Protein AF-A0A1E7FDM5-F1 (afdb_monomer_lite)

Structure (mmCIF, N/CA/C/O backbone):
data_AF-A0A1E7FDM5-F1
#
_entry.id   AF-A0A1E7FDM5-F1
#
loop_
_atom_site.group_PDB
_atom_site.id
_atom_site.type_symbol
_atom_site.label_atom_id
_atom_site.label_alt_id
_atom_site.label_comp_id
_atom_site.label_asym_id
_atom_site.label_entity_id
_atom_site.label_seq_id
_atom_site.pdbx_PDB_ins_code
_atom_site.Cartn_x
_atom_site.Cartn_y
_atom_site.Cartn_z
_atom_site.occupancy
_atom_site.B_iso_or_equiv
_atom_site.auth_seq_id
_atom_site.auth_comp_id
_atom_site.auth_asym_id
_atom_site.auth_atom_id
_atom_site.pdbx_PDB_model_num
ATOM 1 N N . MET A 1 1 ? -26.947 -25.637 1.757 1.00 47.78 1 MET A N 1
ATOM 2 C CA . MET A 1 1 ? -25.826 -24.708 2.037 1.00 47.78 1 MET A CA 1
ATOM 3 C C . MET A 1 1 ? -25.427 -24.668 3.511 1.00 47.78 1 MET A C 1
ATOM 5 O O . MET A 1 1 ? -24.236 -24.623 3.765 1.00 47.78 1 MET A O 1
ATOM 9 N N . GLN A 1 2 ? -26.362 -24.729 4.467 1.00 41.06 2 GLN A N 1
ATOM 10 C CA . GLN A 1 2 ? -26.043 -24.684 5.904 1.00 41.06 2 GLN A CA 1
ATOM 11 C C . GLN A 1 2 ? -25.202 -25.890 6.386 1.00 41.06 2 GLN A C 1
ATOM 13 O O . GLN A 1 2 ? -24.169 -25.688 7.006 1.00 41.06 2 GLN A O 1
ATOM 18 N N . GLU A 1 3 ? -25.530 -27.122 5.976 1.00 51.19 3 GLU A N 1
ATOM 19 C CA . GLU A 1 3 ? -24.742 -28.346 6.262 1.00 51.19 3 GLU A CA 1
ATOM 20 C C . GLU A 1 3 ? -23.234 -28.236 5.946 1.00 51.19 3 GLU A C 1
ATOM 22 O O . GLU A 1 3 ? -22.392 -28.709 6.708 1.00 51.19 3 GLU A O 1
ATOM 27 N N . PHE A 1 4 ? -22.868 -27.563 4.849 1.00 53.28 4 PHE A N 1
ATOM 28 C CA . PHE A 1 4 ? -21.465 -27.391 4.455 1.00 53.28 4 PHE A CA 1
ATOM 29 C C . PHE A 1 4 ? -20.718 -26.410 5.374 1.00 53.28 4 PHE A C 1
ATOM 31 O O . PHE A 1 4 ? -19.539 -26.610 5.661 1.00 53.28 4 PHE A O 1
ATOM 38 N N . GLN A 1 5 ? -21.408 -25.382 5.887 1.00 52.09 5 GLN A N 1
ATOM 39 C CA . GLN A 1 5 ? -20.826 -24.422 6.830 1.00 52.09 5 GLN A CA 1
ATOM 40 C C . GLN A 1 5 ? -20.524 -25.040 8.200 1.00 52.09 5 GLN A C 1
ATOM 42 O O . GLN A 1 5 ? -19.626 -24.572 8.885 1.00 52.09 5 GLN A O 1
ATOM 47 N N . TYR A 1 6 ? -21.226 -26.091 8.619 1.00 54.78 6 TYR A N 1
ATOM 48 C CA . TYR A 1 6 ? -20.947 -26.722 9.916 1.00 54.78 6 TYR A CA 1
ATOM 49 C C . TYR A 1 6 ? -19.863 -27.796 9.811 1.00 54.78 6 TYR A C 1
ATOM 51 O O . TYR A 1 6 ? -19.082 -27.981 10.740 1.00 54.78 6 TYR A O 1
ATOM 59 N N . LYS A 1 7 ? -19.744 -28.438 8.643 1.00 57.81 7 LYS A N 1
ATOM 60 C CA . LYS A 1 7 ? -18.748 -29.485 8.386 1.00 57.81 7 LYS A CA 1
ATOM 61 C C . LYS A 1 7 ? -17.303 -28.970 8.327 1.00 57.81 7 LYS A C 1
ATOM 63 O O . LYS A 1 7 ? -16.382 -29.729 8.607 1.00 57.81 7 LYS A O 1
ATOM 68 N N . PHE A 1 8 ? -17.079 -27.696 7.985 1.00 60.38 8 PHE A N 1
ATOM 69 C CA . PHE A 1 8 ? -15.735 -27.103 8.079 1.00 60.38 8 PHE A CA 1
ATOM 70 C C . PHE A 1 8 ? -15.348 -26.787 9.533 1.00 60.38 8 PHE A C 1
ATOM 72 O O . PHE A 1 8 ? -14.183 -26.923 9.894 1.00 60.38 8 PHE A O 1
ATOM 79 N N . LEU A 1 9 ? -16.315 -26.397 10.375 1.00 57.22 9 LEU A N 1
ATOM 80 C CA . LEU A 1 9 ? -16.073 -26.048 11.781 1.00 57.22 9 LEU A CA 1
ATOM 81 C C . LEU A 1 9 ? -15.639 -27.268 12.601 1.00 57.22 9 LEU A C 1
ATOM 83 O O . LEU A 1 9 ? -14.802 -27.136 13.485 1.00 57.22 9 LEU A O 1
ATOM 87 N N . THR A 1 10 ? -16.133 -28.459 12.255 1.00 61.06 10 THR A N 1
ATOM 88 C CA . THR A 1 10 ? -15.716 -29.731 12.870 1.00 61.06 10 THR A CA 1
ATOM 89 C C . THR A 1 10 ? -14.302 -30.175 12.489 1.00 61.06 10 THR A C 1
ATOM 91 O O . THR A 1 10 ? -13.773 -31.095 13.100 1.00 61.06 10 THR A O 1
ATOM 94 N N . LEU A 1 11 ? -13.692 -29.564 11.467 1.00 65.19 11 LEU A N 1
ATOM 95 C CA . LEU A 1 11 ? -12.324 -29.870 11.029 1.00 65.19 11 LEU A CA 1
ATOM 96 C C . LEU A 1 11 ? -11.278 -28.941 11.659 1.00 65.19 11 LEU A C 1
ATOM 98 O O . LEU A 1 11 ? -10.083 -29.118 11.422 1.00 65.19 11 LEU A O 1
ATOM 102 N N . LEU A 1 12 ? -11.706 -27.950 12.448 1.00 66.38 12 LEU A N 1
ATOM 103 C CA . LEU A 1 12 ? -10.790 -27.093 13.188 1.00 66.38 12 LEU A CA 1
ATOM 104 C C . LEU A 1 12 ? -10.125 -27.893 14.322 1.00 66.38 12 LEU A C 1
ATOM 106 O O . LEU A 1 12 ? -10.803 -28.661 15.011 1.00 66.38 12 LEU A O 1
ATOM 110 N N . PRO A 1 13 ? -8.810 -27.718 14.547 1.00 52.81 13 PRO A N 1
ATOM 111 C CA . PRO A 1 13 ? -8.130 -28.359 15.664 1.00 52.81 13 PRO A CA 1
ATOM 112 C C . PRO A 1 13 ? -8.774 -27.907 16.985 1.00 52.81 13 PRO A C 1
ATOM 114 O O . PRO A 1 13 ? -8.745 -26.724 17.313 1.00 52.81 13 PRO A O 1
ATOM 117 N N . GLY A 1 14 ? -9.380 -28.854 17.713 1.00 59.25 14 GLY A N 1
ATOM 118 C CA . GLY A 1 14 ? -10.052 -28.624 19.001 1.00 59.25 14 GLY A CA 1
ATOM 119 C C . GLY A 1 14 ? -11.558 -28.929 19.049 1.00 59.25 14 GLY A C 1
ATOM 120 O O . GLY A 1 14 ? -12.111 -28.920 20.142 1.00 59.25 14 GLY A O 1
ATOM 121 N N . GLY A 1 15 ? -12.223 -29.220 17.922 1.00 59.19 15 GLY A N 1
ATOM 122 C CA . GLY A 1 15 ? -13.650 -29.584 17.915 1.00 59.19 15 GLY A CA 1
ATOM 123 C C . GLY A 1 15 ? -13.897 -31.062 18.236 1.00 59.19 15 GLY A C 1
ATOM 124 O O . GLY A 1 15 ? -13.320 -31.932 17.581 1.00 59.19 15 GLY A O 1
ATOM 125 N N . ASN A 1 16 ? -14.766 -31.362 19.209 1.00 65.56 16 ASN A N 1
ATOM 126 C CA . ASN A 1 16 ? -15.211 -32.721 19.516 1.00 65.56 16 ASN A CA 1
ATOM 127 C C . ASN A 1 16 ? -16.620 -32.968 18.933 1.00 65.56 16 ASN A C 1
ATOM 129 O O . ASN A 1 16 ? -17.618 -32.567 19.533 1.00 65.56 16 ASN A O 1
ATOM 133 N N . PRO A 1 17 ? -16.738 -33.675 17.794 1.00 63.41 17 PRO A N 1
ATOM 134 C CA . PRO A 1 17 ? -18.007 -33.843 17.083 1.00 63.41 17 PRO A CA 1
ATOM 135 C C . PRO A 1 17 ? -19.046 -34.691 17.832 1.00 63.41 17 PRO A C 1
ATOM 137 O O . PRO A 1 17 ? -20.207 -34.708 17.430 1.00 63.41 17 PRO A O 1
ATOM 140 N N . GLU A 1 18 ? -18.642 -35.415 18.879 1.00 63.56 18 GLU A N 1
ATOM 141 C CA . GLU A 1 18 ? -19.511 -36.340 19.614 1.00 63.56 18 GLU A CA 1
ATOM 142 C C . GLU A 1 18 ? -20.141 -35.695 20.861 1.00 63.56 18 GLU A C 1
ATOM 144 O O . GLU A 1 18 ? -21.237 -36.082 21.262 1.00 63.56 18 GLU A O 1
ATOM 149 N N . ASN A 1 19 ? -19.479 -34.685 21.442 1.00 65.50 19 ASN A N 1
ATOM 150 C CA . ASN A 1 19 ? -19.894 -34.048 22.698 1.00 65.50 19 ASN A CA 1
ATOM 151 C C . ASN A 1 19 ? -20.277 -32.567 22.559 1.00 65.50 19 ASN A C 1
ATOM 153 O O . ASN A 1 19 ? -20.948 -32.039 23.448 1.00 65.50 19 ASN A O 1
ATOM 157 N N . ASP A 1 20 ? -19.875 -31.893 21.478 1.00 65.38 20 ASP A N 1
ATOM 158 C CA . ASP A 1 20 ? -20.159 -30.471 21.308 1.00 65.38 20 ASP A CA 1
ATOM 159 C C . ASP A 1 20 ? -21.529 -30.270 20.631 1.00 65.38 20 ASP A C 1
ATOM 161 O O . ASP A 1 20 ? -21.802 -30.869 19.585 1.00 65.38 20 ASP A O 1
ATOM 165 N N . PRO A 1 21 ? -22.424 -29.429 21.188 1.00 65.62 21 PRO A N 1
ATOM 166 C CA . PRO A 1 21 ? -23.687 -29.113 20.533 1.00 65.62 21 PRO A CA 1
ATOM 167 C C . PRO A 1 21 ? -23.425 -28.439 19.174 1.00 65.62 21 PRO A C 1
ATOM 169 O O . PRO A 1 21 ? -22.477 -27.655 19.054 1.00 65.62 21 PRO A O 1
ATOM 172 N N . PRO A 1 22 ? -24.261 -28.690 18.144 1.00 65.75 22 PRO A N 1
ATOM 173 C CA . PRO A 1 22 ? -24.084 -28.068 16.839 1.00 65.75 22 PRO A CA 1
ATOM 174 C C . PRO A 1 22 ? -24.065 -26.542 17.003 1.00 65.75 22 PRO A C 1
ATOM 176 O O . PRO A 1 22 ? -24.956 -25.993 17.663 1.00 65.75 22 PRO A O 1
ATOM 179 N N . PRO A 1 23 ? -23.061 -25.843 16.443 1.00 65.75 23 PRO A N 1
ATOM 180 C CA . PRO A 1 23 ? -22.900 -24.418 16.670 1.00 65.75 23 PRO A CA 1
ATOM 181 C C . PRO A 1 23 ? -24.140 -23.682 16.164 1.00 65.75 23 PRO A C 1
ATOM 183 O O . PRO A 1 23 ? -24.498 -23.763 14.986 1.00 65.75 23 PRO A O 1
ATOM 186 N N . GLY A 1 24 ? -24.812 -22.976 17.075 1.00 66.56 24 GLY A N 1
ATOM 187 C CA . GLY A 1 24 ? -25.970 -22.158 16.739 1.00 66.56 24 GLY A CA 1
ATOM 188 C C . GLY A 1 24 ? -25.616 -21.085 15.700 1.00 66.56 24 GLY A C 1
ATOM 189 O O . GLY A 1 24 ? -24.447 -20.702 15.570 1.00 66.56 24 GLY A O 1
ATOM 190 N N . PRO A 1 25 ? -26.602 -20.576 14.940 1.00 68.00 25 PRO A N 1
ATOM 191 C CA . PRO A 1 25 ? -26.373 -19.468 14.023 1.00 68.00 25 PRO A CA 1
ATOM 192 C C . PRO A 1 25 ? -25.770 -18.291 14.796 1.00 68.00 25 PRO A C 1
ATOM 194 O O . PRO A 1 25 ? -26.367 -17.793 15.752 1.00 68.00 25 PRO A O 1
ATOM 197 N N . ARG A 1 26 ? -24.566 -17.864 14.397 1.00 68.56 26 ARG A N 1
ATOM 198 C CA . ARG A 1 26 ? -23.909 -16.709 15.014 1.00 68.56 26 ARG A CA 1
ATOM 199 C C . ARG A 1 26 ? -24.825 -15.488 14.869 1.00 68.56 26 ARG A C 1
ATOM 201 O O . ARG A 1 26 ? -25.363 -15.274 13.778 1.00 68.56 26 ARG A O 1
ATOM 208 N N . PRO A 1 27 ? -25.015 -14.681 15.924 1.00 76.94 27 PRO A N 1
ATOM 209 C CA . PRO A 1 27 ? -25.820 -13.474 15.822 1.00 76.94 27 PRO A CA 1
ATOM 210 C C . PRO A 1 27 ? -25.220 -12.544 14.761 1.00 76.94 27 PRO A C 1
ATOM 212 O O . PRO A 1 27 ? -24.002 -12.367 14.674 1.00 76.94 27 PRO A O 1
ATOM 215 N N . SER A 1 28 ? -26.084 -11.938 13.947 1.00 74.94 28 SER A N 1
ATOM 216 C CA . SER A 1 28 ? -25.688 -11.118 12.794 1.00 74.94 28 SER A CA 1
ATOM 217 C C . SER A 1 28 ? -24.786 -9.934 13.164 1.00 74.94 28 SER A C 1
ATOM 219 O O . SER A 1 28 ? -23.950 -9.530 12.360 1.00 74.94 28 SER A O 1
ATOM 221 N N . ALA A 1 29 ? -24.897 -9.414 14.390 1.00 75.31 29 ALA A N 1
ATOM 222 C CA . ALA A 1 29 ? -24.043 -8.343 14.901 1.00 75.31 29 ALA A CA 1
ATOM 223 C C . ALA A 1 29 ? -22.561 -8.747 15.015 1.00 75.31 29 ALA A C 1
ATOM 225 O O . ALA A 1 29 ? -21.689 -7.957 14.659 1.00 75.31 29 ALA A O 1
ATOM 226 N N . ILE A 1 30 ? -22.274 -9.979 15.454 1.00 75.38 30 ILE A N 1
ATOM 227 C CA . ILE A 1 30 ? -20.895 -10.480 15.583 1.00 75.38 30 ILE A CA 1
ATOM 228 C C . ILE A 1 30 ? -20.278 -10.659 14.195 1.00 75.38 30 ILE A C 1
ATOM 230 O O . ILE A 1 30 ? -19.153 -10.243 13.955 1.00 75.38 30 ILE A O 1
ATOM 234 N N . ILE A 1 31 ? -21.059 -11.172 13.243 1.00 80.75 31 ILE A N 1
ATOM 235 C CA . ILE A 1 31 ? -20.617 -11.350 11.856 1.00 80.75 31 ILE A CA 1
ATOM 236 C C . ILE A 1 31 ? -20.221 -10.004 11.222 1.00 80.75 31 ILE A C 1
ATOM 238 O O . ILE A 1 31 ? -19.180 -9.896 10.578 1.00 80.75 31 ILE A O 1
ATOM 242 N N . LEU A 1 32 ? -21.029 -8.956 11.418 1.00 82.06 32 LEU A N 1
ATOM 243 C CA . LEU A 1 32 ? -20.729 -7.616 10.897 1.00 82.06 32 LEU A CA 1
ATOM 244 C C . LEU A 1 32 ? -19.480 -6.997 11.535 1.00 82.06 32 LEU A C 1
ATOM 246 O O . LEU A 1 32 ? -18.742 -6.280 10.856 1.00 82.06 32 LEU A O 1
ATOM 250 N N . ARG A 1 33 ? -19.243 -7.263 12.824 1.00 80.50 33 ARG A N 1
ATOM 251 C CA . ARG A 1 33 ? -18.029 -6.832 13.526 1.00 80.50 33 ARG A CA 1
ATOM 252 C C . ARG A 1 33 ? -16.794 -7.495 12.920 1.00 80.50 33 ARG A C 1
ATOM 254 O O . ARG A 1 33 ? -15.870 -6.781 12.541 1.00 80.50 33 ARG A O 1
ATOM 261 N N . ASP A 1 34 ? -16.825 -8.816 12.763 1.00 82.31 34 ASP A N 1
ATOM 262 C CA . ASP A 1 34 ? -15.703 -9.593 12.228 1.00 82.31 34 ASP A CA 1
ATOM 263 C C . ASP A 1 34 ? -15.369 -9.163 10.782 1.00 82.31 34 ASP A C 1
ATOM 265 O O . ASP A 1 34 ? -14.200 -9.018 10.422 1.00 82.31 34 ASP A O 1
ATOM 269 N N . TYR A 1 35 ? -16.383 -8.861 9.956 1.00 85.50 35 TYR A N 1
ATOM 270 C CA . TYR A 1 35 ? -16.157 -8.314 8.611 1.00 85.50 35 TYR A CA 1
ATOM 271 C C . TYR A 1 35 ? -15.537 -6.915 8.620 1.00 85.50 35 TYR A C 1
ATOM 273 O O . TYR A 1 35 ? -14.659 -6.639 7.803 1.00 85.50 35 TYR A O 1
ATOM 281 N N . ARG A 1 36 ? -15.962 -6.031 9.531 1.00 86.06 36 ARG A N 1
ATOM 282 C CA . ARG A 1 36 ? -15.377 -4.687 9.649 1.00 86.06 36 ARG A CA 1
ATOM 283 C C . ARG A 1 36 ? -13.919 -4.747 10.100 1.00 86.06 36 ARG A C 1
ATOM 285 O O . ARG A 1 36 ? -13.094 -3.998 9.588 1.00 86.06 36 ARG A O 1
ATOM 292 N N . GLU A 1 37 ? -13.596 -5.632 11.034 1.00 82.62 37 GLU A N 1
ATOM 293 C CA . GLU A 1 37 ? -12.216 -5.830 11.475 1.00 82.62 37 GLU A CA 1
ATOM 294 C C . GLU A 1 37 ? -11.335 -6.375 10.343 1.00 82.62 37 GLU A C 1
ATOM 296 O O . GLU A 1 37 ? -10.246 -5.850 10.090 1.00 82.62 37 GLU A O 1
ATOM 301 N 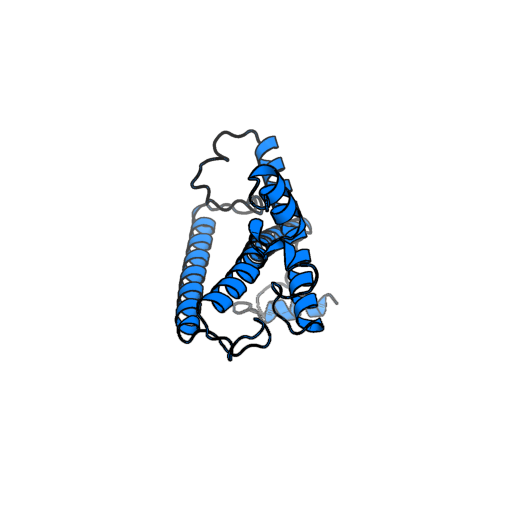N . ALA A 1 38 ? -11.837 -7.368 9.602 1.00 86.06 38 ALA A N 1
ATOM 302 C CA . ALA A 1 38 ? -11.150 -7.893 8.430 1.00 86.06 38 ALA A CA 1
ATOM 303 C C . ALA A 1 38 ? -10.906 -6.796 7.382 1.00 86.06 38 ALA A C 1
ATOM 305 O O . ALA A 1 38 ? -9.795 -6.691 6.864 1.00 86.06 38 ALA A O 1
ATOM 306 N N . GLU A 1 39 ? -11.901 -5.956 7.096 1.00 90.00 39 GLU A N 1
ATOM 307 C CA . GLU A 1 39 ? -11.776 -4.841 6.154 1.00 90.00 39 GLU A CA 1
ATOM 308 C C . GLU A 1 39 ? -10.659 -3.866 6.558 1.00 90.00 39 GLU A C 1
ATOM 310 O O . GLU A 1 39 ? -9.814 -3.521 5.732 1.00 90.00 39 GLU A O 1
ATOM 315 N N . ILE A 1 40 ? -10.602 -3.468 7.832 1.00 88.38 40 ILE A N 1
ATOM 316 C CA . ILE A 1 40 ? -9.575 -2.543 8.332 1.00 88.38 40 ILE A CA 1
ATOM 317 C C . ILE A 1 40 ? -8.178 -3.167 8.226 1.00 88.38 40 ILE A C 1
ATOM 319 O O . ILE A 1 40 ? -7.248 -2.514 7.747 1.00 88.38 40 ILE A O 1
ATOM 323 N N . ARG A 1 41 ? -8.017 -4.444 8.606 1.00 85.12 41 ARG A N 1
ATOM 324 C CA . ARG A 1 41 ? -6.721 -5.138 8.513 1.00 85.12 41 ARG A CA 1
ATOM 325 C C . ARG A 1 41 ? -6.229 -5.229 7.067 1.00 85.12 41 ARG A C 1
ATOM 327 O O . ARG A 1 41 ? -5.074 -4.903 6.799 1.00 85.12 41 ARG A O 1
ATOM 334 N N . HIS A 1 42 ? -7.100 -5.618 6.135 1.00 89.88 42 HIS A N 1
ATOM 335 C CA . HIS A 1 42 ? -6.744 -5.666 4.715 1.00 89.88 42 HIS A CA 1
ATOM 336 C C . HIS A 1 42 ? -6.475 -4.263 4.155 1.00 89.88 42 HIS A C 1
ATOM 338 O O . HIS A 1 42 ? -5.584 -4.102 3.329 1.00 89.88 42 HIS A O 1
ATOM 344 N N . GLY A 1 43 ? -7.195 -3.238 4.624 1.00 90.69 43 GLY A N 1
ATOM 345 C CA . GLY A 1 43 ? -7.021 -1.858 4.172 1.00 90.69 43 GLY A CA 1
ATOM 346 C C . GLY A 1 43 ? -5.661 -1.292 4.563 1.00 90.69 43 GLY A C 1
ATOM 347 O O . GLY A 1 43 ? -4.981 -0.703 3.728 1.00 90.69 43 GLY A O 1
ATOM 348 N N . ARG A 1 44 ? -5.219 -1.527 5.806 1.00 91.50 44 ARG A N 1
ATOM 349 C CA . ARG A 1 44 ? -3.873 -1.1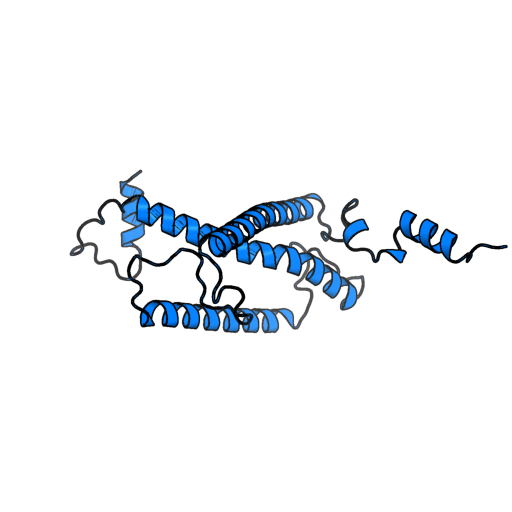44 6.269 1.00 91.50 44 ARG A CA 1
ATOM 350 C C . ARG A 1 44 ? -2.776 -1.854 5.485 1.00 91.50 44 ARG A C 1
ATOM 352 O O . ARG A 1 44 ? -1.824 -1.207 5.055 1.00 91.50 44 ARG A O 1
ATOM 359 N N . LEU A 1 45 ? -2.933 -3.158 5.258 1.00 88.75 45 LEU A N 1
ATOM 360 C CA . LEU A 1 45 ? -1.973 -3.940 4.481 1.00 88.75 45 LEU A CA 1
ATOM 361 C C . LEU A 1 45 ? -1.898 -3.455 3.025 1.00 88.75 45 LEU A C 1
ATOM 363 O O . LEU A 1 45 ? -0.802 -3.277 2.504 1.00 88.75 45 LEU A O 1
ATOM 367 N N . ALA A 1 46 ? -3.041 -3.153 2.404 1.00 91.38 46 ALA A N 1
ATOM 368 C CA . ALA A 1 46 ? -3.097 -2.599 1.055 1.00 91.38 46 ALA A CA 1
ATOM 369 C C . ALA A 1 46 ? -2.455 -1.205 0.968 1.00 91.38 46 ALA A C 1
ATOM 371 O O . ALA A 1 46 ? -1.687 -0.950 0.046 1.00 91.38 46 ALA A O 1
ATOM 372 N N . MET A 1 47 ? -2.707 -0.317 1.940 1.00 93.06 47 MET A N 1
ATOM 373 C CA . MET A 1 47 ? -2.078 1.012 1.984 1.00 93.06 47 MET A CA 1
ATOM 374 C C . MET A 1 47 ? -0.549 0.920 2.032 1.00 93.06 47 MET A C 1
ATOM 376 O O . MET A 1 47 ? 0.130 1.668 1.336 1.00 93.06 47 MET A O 1
ATOM 380 N N . ILE A 1 48 ? -0.007 -0.014 2.818 1.00 89.62 48 ILE A N 1
ATOM 381 C CA . ILE A 1 48 ? 1.440 -0.241 2.893 1.00 89.62 48 ILE A CA 1
ATOM 382 C C . ILE A 1 48 ? 1.959 -0.865 1.589 1.00 89.62 48 ILE A C 1
ATOM 384 O O . ILE A 1 48 ? 2.966 -0.405 1.054 1.00 89.62 48 ILE A O 1
ATOM 388 N N . ALA A 1 49 ? 1.265 -1.867 1.045 1.00 87.12 49 ALA A N 1
ATOM 389 C CA . ALA A 1 49 ? 1.680 -2.568 -0.169 1.00 87.12 49 ALA A CA 1
ATOM 390 C C . ALA A 1 49 ? 1.771 -1.637 -1.390 1.00 87.12 49 ALA A C 1
ATOM 392 O O . ALA A 1 49 ? 2.764 -1.676 -2.110 1.00 87.12 49 ALA A O 1
ATOM 393 N N . VAL A 1 50 ? 0.785 -0.753 -1.579 1.00 87.88 50 VAL A N 1
ATOM 394 C CA . VAL A 1 50 ? 0.758 0.231 -2.679 1.00 87.88 50 VAL A CA 1
ATOM 395 C C . VAL A 1 50 ? 1.940 1.203 -2.615 1.00 87.88 50 VAL A C 1
ATOM 397 O O . VAL A 1 50 ? 2.404 1.662 -3.652 1.00 87.88 50 VAL A O 1
ATOM 400 N N . ILE A 1 51 ? 2.446 1.513 -1.418 1.00 87.38 51 ILE A N 1
ATOM 401 C CA . ILE A 1 51 ? 3.610 2.393 -1.240 1.00 87.38 51 ILE A CA 1
ATOM 402 C C . ILE A 1 51 ? 4.916 1.622 -1.449 1.00 87.38 51 ILE A C 1
ATOM 404 O O . ILE A 1 51 ? 5.829 2.121 -2.102 1.00 87.38 51 ILE A O 1
ATOM 408 N N . ILE A 1 52 ? 5.020 0.414 -0.889 1.00 84.06 52 ILE A N 1
ATOM 409 C CA . ILE A 1 52 ? 6.246 -0.388 -0.961 1.00 84.06 52 ILE A CA 1
ATOM 410 C C . ILE A 1 52 ? 6.520 -0.854 -2.389 1.00 84.06 52 ILE A C 1
ATOM 412 O O . ILE A 1 52 ? 7.679 -0.855 -2.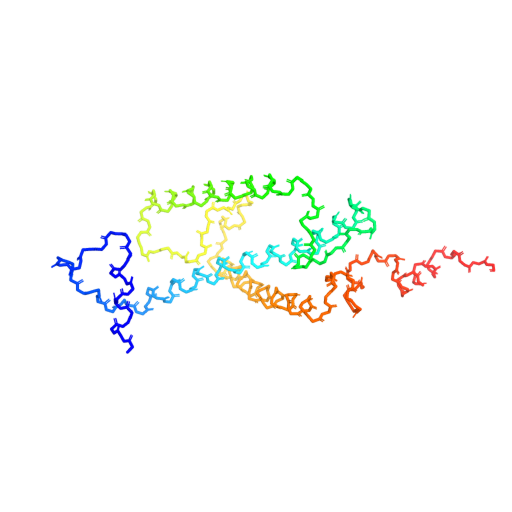782 1.00 84.06 52 ILE A O 1
ATOM 416 N N . TRP A 1 53 ? 5.494 -1.192 -3.172 1.00 82.75 53 TRP A N 1
ATOM 417 C CA . TRP A 1 53 ? 5.660 -1.705 -4.536 1.00 82.75 53 TRP A CA 1
ATOM 418 C C . TRP A 1 53 ? 6.518 -0.798 -5.441 1.00 82.75 53 TRP A C 1
ATOM 420 O O . TRP A 1 53 ? 7.579 -1.246 -5.875 1.00 82.75 53 TRP A O 1
ATOM 430 N N . PRO A 1 54 ? 6.173 0.486 -5.678 1.00 80.81 54 PRO A N 1
ATOM 431 C CA . PRO A 1 54 ? 6.991 1.362 -6.520 1.00 80.81 54 PRO A CA 1
ATOM 432 C C . PRO A 1 54 ? 8.359 1.675 -5.898 1.00 80.81 54 PRO A C 1
ATOM 434 O O . PRO A 1 54 ? 9.339 1.851 -6.618 1.00 80.81 54 PRO A O 1
ATOM 437 N N . ILE A 1 55 ? 8.456 1.733 -4.562 1.00 82.12 55 ILE A N 1
ATOM 438 C CA . ILE A 1 55 ? 9.743 1.921 -3.874 1.00 82.12 55 ILE A CA 1
ATOM 439 C C . ILE A 1 55 ? 10.653 0.722 -4.138 1.00 82.12 55 ILE A C 1
ATOM 441 O O . ILE A 1 55 ? 11.835 0.904 -4.410 1.00 82.12 55 ILE A O 1
ATOM 445 N N . GLN A 1 56 ? 10.112 -0.492 -4.072 1.00 78.19 56 GLN A N 1
ATOM 446 C CA . GLN A 1 56 ? 10.857 -1.715 -4.311 1.00 78.19 56 GLN A CA 1
ATOM 447 C C . GLN A 1 56 ? 11.364 -1.771 -5.751 1.00 78.19 56 GLN A C 1
ATOM 449 O O . GLN A 1 56 ? 12.550 -2.014 -5.938 1.00 78.19 56 GLN A O 1
ATOM 454 N N . GLU A 1 57 ? 10.526 -1.466 -6.744 1.00 75.69 57 GLU A N 1
ATOM 455 C CA . GLU A 1 57 ? 10.955 -1.412 -8.150 1.00 75.69 57 GLU A CA 1
ATOM 456 C C . GLU A 1 57 ? 12.043 -0.345 -8.380 1.00 75.69 57 GLU A C 1
ATOM 458 O O . GLU A 1 57 ? 13.010 -0.586 -9.097 1.00 75.69 57 GLU A O 1
ATOM 463 N N . LYS A 1 58 ? 11.955 0.818 -7.717 1.00 75.56 58 LYS A N 1
ATOM 464 C CA . LYS A 1 58 ? 12.999 1.856 -7.793 1.00 75.56 58 LYS A CA 1
ATOM 465 C C . LYS A 1 58 ? 14.304 1.464 -7.103 1.00 75.56 58 LYS A C 1
ATOM 467 O O . LYS A 1 58 ? 15.373 1.839 -7.578 1.00 75.56 58 LYS A O 1
ATOM 472 N N . LEU A 1 59 ? 14.237 0.743 -5.985 1.00 75.06 59 LEU A N 1
ATOM 473 C CA . LEU A 1 59 ? 15.432 0.205 -5.333 1.00 75.06 59 LEU A CA 1
ATOM 474 C C . LEU A 1 59 ? 16.066 -0.892 -6.192 1.00 75.06 59 LEU A C 1
ATOM 476 O O . LEU A 1 59 ? 17.288 -0.933 -6.289 1.00 75.06 59 LEU A O 1
ATOM 480 N N . ASP A 1 60 ? 15.259 -1.723 -6.850 1.00 70.50 60 ASP A N 1
ATOM 481 C CA . ASP A 1 60 ? 15.740 -2.737 -7.789 1.00 70.50 60 ASP A CA 1
ATOM 482 C C . ASP A 1 60 ? 16.497 -2.078 -8.951 1.00 70.50 60 ASP A C 1
ATOM 484 O O . ASP A 1 60 ? 17.665 -2.397 -9.167 1.00 70.50 60 ASP A O 1
ATOM 488 N N . GLN A 1 61 ? 15.901 -1.047 -9.573 1.00 70.06 61 GLN A N 1
ATOM 489 C CA . GLN A 1 61 ? 16.545 -0.199 -10.592 1.00 70.06 61 GLN A CA 1
ATOM 490 C C . GLN A 1 61 ? 17.868 0.439 -10.127 1.00 70.06 61 GLN A C 1
ATOM 492 O O . GLN A 1 61 ? 18.735 0.715 -10.951 1.00 70.06 61 GLN A O 1
ATOM 497 N N . LEU A 1 62 ? 18.035 0.708 -8.827 1.00 73.38 62 LEU A N 1
ATOM 498 C CA . LEU A 1 62 ? 19.234 1.355 -8.284 1.00 73.38 62 LEU A CA 1
ATOM 499 C C . LEU A 1 62 ? 20.351 0.362 -7.929 1.00 73.38 62 LEU A C 1
ATOM 501 O O . LEU A 1 62 ? 21.529 0.706 -8.036 1.00 73.38 62 LEU A O 1
ATOM 505 N N . PHE A 1 63 ? 19.999 -0.827 -7.437 1.00 68.06 63 PHE A N 1
ATOM 506 C CA . PHE A 1 63 ? 20.958 -1.785 -6.881 1.00 68.06 63 PHE A CA 1
ATOM 507 C C . PHE A 1 63 ? 21.368 -2.903 -7.844 1.00 68.06 63 PHE A C 1
ATOM 509 O O . PHE A 1 63 ? 22.365 -3.572 -7.562 1.00 68.06 63 PHE A O 1
ATOM 516 N N . LEU A 1 64 ? 20.640 -3.121 -8.942 1.00 65.00 64 LEU A N 1
ATOM 517 C CA . LEU A 1 64 ? 20.927 -4.183 -9.909 1.00 65.00 64 LEU A CA 1
ATOM 518 C C . LEU A 1 64 ? 21.380 -3.636 -11.265 1.00 65.00 64 LEU A C 1
ATOM 520 O O . LEU A 1 64 ? 20.978 -2.557 -11.687 1.00 65.00 64 LEU A O 1
ATOM 524 N N . GLU A 1 65 ? 22.250 -4.396 -11.933 1.00 59.78 65 GLU A N 1
ATOM 525 C CA . GLU A 1 65 ? 22.701 -4.125 -13.303 1.00 59.78 65 GLU A CA 1
ATOM 526 C C . GLU A 1 65 ? 21.591 -4.440 -14.323 1.00 59.78 65 GLU A C 1
ATOM 528 O O . GLU A 1 65 ? 20.787 -5.352 -14.109 1.00 59.78 65 GLU A O 1
ATOM 533 N N . GLU A 1 66 ? 21.583 -3.706 -15.447 1.00 57.75 66 GLU A N 1
ATOM 534 C CA . GLU A 1 66 ? 20.480 -3.638 -16.427 1.00 57.75 66 GLU A CA 1
ATOM 535 C C . GLU A 1 66 ? 19.977 -4.979 -16.996 1.00 57.75 66 GLU A C 1
ATOM 537 O O . GLU A 1 66 ? 18.857 -5.056 -17.497 1.00 57.75 66 GLU A O 1
ATOM 542 N N . ASP A 1 67 ? 20.766 -6.047 -16.881 1.00 55.16 67 ASP A N 1
ATOM 543 C CA . ASP A 1 67 ? 20.509 -7.354 -17.498 1.00 55.16 67 ASP A CA 1
ATOM 544 C C . ASP A 1 67 ? 19.631 -8.304 -16.648 1.00 55.16 67 ASP A C 1
ATOM 546 O O . ASP A 1 67 ? 19.269 -9.387 -17.111 1.00 55.16 67 ASP A O 1
ATOM 550 N N . VAL A 1 68 ? 19.282 -7.938 -15.402 1.00 55.44 68 VAL A N 1
ATOM 551 C CA . VAL A 1 68 ? 18.496 -8.793 -14.473 1.00 55.44 68 VAL A CA 1
ATOM 552 C C . VAL A 1 68 ? 17.147 -8.165 -14.081 1.00 55.44 68 VAL A C 1
ATOM 554 O O . VAL A 1 68 ? 16.430 -8.708 -13.240 1.00 55.44 68 VAL A O 1
ATOM 557 N N . PHE A 1 69 ? 16.754 -7.047 -14.699 1.00 54.44 69 PHE A N 1
ATOM 558 C CA . PHE A 1 69 ? 15.488 -6.390 -14.373 1.00 54.44 69 PHE A CA 1
ATOM 559 C C . PHE A 1 69 ? 14.280 -7.249 -14.741 1.00 54.44 69 PHE A C 1
ATOM 561 O O . PHE A 1 69 ? 14.114 -7.691 -15.880 1.00 54.44 69 PHE A O 1
ATOM 568 N N . GLY A 1 70 ? 13.407 -7.457 -13.759 1.00 58.38 70 GLY A N 1
ATOM 569 C CA . GLY A 1 70 ? 12.157 -8.175 -13.932 1.00 58.38 70 GLY A CA 1
ATOM 570 C C . GLY A 1 70 ? 11.040 -7.554 -13.092 1.00 58.38 70 GLY A C 1
ATOM 571 O O . GLY A 1 70 ? 11.313 -7.042 -12.009 1.00 58.38 70 GLY A O 1
ATOM 572 N N . PRO A 1 71 ? 9.780 -7.609 -13.557 1.00 62.16 71 PRO A N 1
ATOM 573 C CA . PRO A 1 71 ? 8.623 -7.239 -12.740 1.00 62.16 71 PRO A CA 1
ATOM 574 C C . PRO A 1 71 ? 8.577 -8.087 -11.461 1.00 62.16 71 PRO A C 1
ATOM 576 O O . PRO A 1 71 ? 9.014 -9.239 -11.492 1.00 62.16 71 PRO A O 1
ATOM 579 N N . ILE A 1 72 ? 8.000 -7.592 -10.361 1.00 63.78 72 ILE A N 1
ATOM 580 C CA . ILE A 1 72 ? 7.924 -8.349 -9.093 1.00 63.78 72 ILE A CA 1
ATOM 581 C C . ILE A 1 72 ? 7.258 -9.724 -9.296 1.00 63.78 72 ILE A C 1
ATOM 583 O O . ILE A 1 72 ? 7.641 -10.703 -8.654 1.00 63.78 72 ILE A O 1
ATOM 587 N N . MET A 1 73 ? 6.291 -9.824 -10.211 1.00 60.31 73 MET A N 1
ATOM 588 C CA . MET A 1 73 ? 5.552 -11.057 -10.497 1.00 60.31 73 MET A CA 1
ATOM 589 C C . MET A 1 73 ? 6.280 -12.040 -11.426 1.00 60.31 73 MET A C 1
ATOM 591 O O . MET A 1 73 ? 5.964 -13.230 -11.407 1.00 60.31 73 MET A O 1
ATOM 595 N N . TYR A 1 74 ? 7.225 -11.574 -12.248 1.00 58.12 74 TYR A N 1
ATOM 596 C CA . TYR A 1 74 ? 7.837 -12.372 -13.326 1.00 58.12 74 TYR A CA 1
ATOM 597 C C . TYR A 1 74 ? 9.371 -12.418 -13.285 1.00 58.12 74 TYR A C 1
ATOM 599 O O . TYR A 1 74 ? 9.984 -13.176 -14.038 1.00 58.12 74 TYR A O 1
ATOM 607 N N . GLY A 1 75 ? 9.991 -11.614 -12.427 1.00 58.94 75 GLY A N 1
ATOM 608 C CA . GLY A 1 75 ? 11.432 -11.537 -12.255 1.00 58.94 75 GLY A CA 1
ATOM 609 C C . GLY A 1 75 ? 11.994 -12.707 -11.439 1.00 58.94 75 GLY A C 1
ATOM 610 O O . GLY A 1 75 ? 11.292 -13.295 -10.609 1.00 58.94 75 GLY A O 1
ATOM 611 N N . PRO A 1 76 ? 13.279 -13.059 -11.633 1.00 54.38 76 PRO A N 1
ATOM 612 C CA . PRO A 1 76 ? 14.019 -13.870 -10.669 1.00 54.38 76 PRO A CA 1
ATOM 613 C C . PRO A 1 76 ? 13.978 -13.197 -9.290 1.00 54.38 76 PRO A C 1
ATOM 615 O O . PRO A 1 76 ? 13.769 -11.997 -9.201 1.00 54.38 76 PRO A O 1
ATOM 618 N N . ILE A 1 77 ? 14.212 -13.930 -8.199 1.00 57.47 77 ILE A N 1
ATOM 619 C CA . ILE A 1 77 ? 14.366 -13.326 -6.863 1.00 57.47 77 ILE A CA 1
ATOM 620 C C . ILE A 1 77 ? 15.590 -12.394 -6.927 1.00 57.47 77 ILE A C 1
ATOM 622 O O . ILE A 1 77 ? 16.725 -12.863 -6.856 1.00 57.47 77 ILE A O 1
ATOM 626 N N . THR A 1 78 ? 15.358 -11.099 -7.148 1.00 57.69 78 THR A N 1
ATOM 627 C CA . THR A 1 78 ? 16.346 -10.177 -7.733 1.00 57.69 78 THR A CA 1
ATOM 628 C C . THR A 1 78 ? 17.488 -9.815 -6.776 1.00 57.69 78 THR A C 1
ATOM 630 O O . THR A 1 78 ? 18.562 -9.398 -7.198 1.00 57.69 78 THR A O 1
ATOM 633 N N . LEU A 1 79 ? 17.322 -10.070 -5.474 1.00 58.22 79 LEU A N 1
ATOM 634 C CA . LEU A 1 79 ? 18.315 -9.761 -4.448 1.00 58.22 79 LEU A CA 1
ATOM 635 C C . LEU A 1 79 ? 18.718 -11.034 -3.672 1.00 58.22 79 LEU A C 1
ATOM 637 O O . LEU A 1 79 ? 17.877 -11.628 -2.992 1.00 58.22 79 LEU A O 1
ATOM 641 N N . PRO A 1 80 ? 20.004 -11.445 -3.673 1.00 61.00 80 PRO A N 1
ATOM 642 C CA . PRO A 1 80 ? 20.464 -12.662 -2.986 1.00 61.00 80 PRO A CA 1
ATOM 643 C C . PRO A 1 80 ? 20.266 -12.619 -1.457 1.00 61.00 80 PRO A C 1
ATOM 645 O O . PRO A 1 80 ? 20.253 -13.653 -0.794 1.00 61.00 80 PRO A O 1
ATOM 648 N N . TYR A 1 81 ? 20.064 -11.428 -0.892 1.00 63.66 81 TYR A N 1
ATOM 649 C CA . TYR A 1 81 ? 19.799 -11.182 0.532 1.00 63.66 81 TYR A CA 1
ATOM 650 C C . TYR A 1 81 ? 18.298 -11.197 0.880 1.00 63.66 81 TYR A C 1
ATOM 652 O O . TYR A 1 81 ? 17.933 -11.236 2.056 1.00 63.66 81 TYR A O 1
ATOM 660 N N . LEU A 1 82 ? 17.420 -11.165 -0.127 1.00 69.81 82 LEU A N 1
ATOM 661 C CA . LEU A 1 82 ? 15.973 -11.017 0.036 1.00 69.81 82 LEU A CA 1
ATOM 662 C C . LEU A 1 82 ? 15.321 -12.180 0.795 1.00 69.81 82 LEU A C 1
ATOM 664 O O . LEU A 1 82 ? 14.469 -11.898 1.633 1.00 69.81 82 LEU A O 1
ATOM 668 N N . PRO A 1 83 ? 15.733 -13.455 0.636 1.00 73.31 83 PRO A N 1
ATOM 669 C CA . PRO A 1 83 ? 15.195 -14.532 1.464 1.00 73.31 83 PRO A CA 1
ATOM 670 C C . PRO A 1 83 ? 15.454 -14.321 2.961 1.00 73.31 83 PRO A C 1
ATOM 672 O O . PRO A 1 83 ? 14.567 -14.561 3.772 1.00 73.31 83 PRO A O 1
ATOM 675 N N . LEU A 1 84 ? 16.641 -13.830 3.339 1.00 76.75 84 LEU A N 1
ATOM 676 C CA . LEU A 1 84 ? 16.992 -13.555 4.739 1.00 76.75 84 LEU A CA 1
ATOM 677 C C . LEU A 1 84 ? 16.229 -12.329 5.264 1.00 76.75 84 LEU A C 1
ATOM 679 O O . LEU A 1 84 ? 15.729 -12.324 6.385 1.00 76.75 84 LEU A O 1
ATOM 683 N N . PHE A 1 85 ? 16.073 -11.306 4.427 1.00 76.44 85 PHE A N 1
ATOM 684 C CA . PHE A 1 85 ? 15.266 -10.136 4.760 1.00 76.44 85 PHE A CA 1
ATOM 685 C C . PHE A 1 85 ? 13.779 -10.486 4.950 1.00 76.44 85 PHE A C 1
ATOM 687 O O . PHE A 1 85 ? 13.171 -10.071 5.934 1.00 76.44 85 PHE A O 1
ATOM 694 N N . MET A 1 86 ? 13.205 -11.315 4.074 1.00 76.56 86 MET A N 1
ATOM 695 C CA . MET A 1 86 ? 11.811 -11.761 4.172 1.00 76.56 86 MET A CA 1
ATOM 696 C C . MET A 1 86 ? 11.573 -12.664 5.383 1.00 76.56 86 MET A C 1
ATOM 698 O O . MET A 1 86 ? 10.549 -12.522 6.049 1.00 76.56 86 MET A O 1
ATOM 702 N N . THR A 1 87 ? 12.508 -13.559 5.721 1.00 81.38 87 THR A N 1
ATOM 703 C CA . THR A 1 87 ? 12.389 -14.368 6.947 1.00 81.38 87 THR A CA 1
ATOM 704 C C . THR A 1 87 ? 12.478 -13.506 8.202 1.00 81.38 87 THR A C 1
ATOM 706 O O . THR A 1 87 ? 11.707 -13.723 9.135 1.00 81.38 87 THR A O 1
ATOM 709 N N . LEU A 1 88 ? 13.351 -12.493 8.216 1.00 84.50 88 LEU A N 1
ATOM 710 C CA . LEU A 1 88 ? 13.440 -11.525 9.308 1.00 84.50 88 LEU A CA 1
ATOM 711 C C . LEU A 1 88 ? 12.146 -10.710 9.454 1.00 84.50 88 LEU A C 1
ATOM 713 O O . LEU A 1 88 ? 11.645 -10.563 10.568 1.00 84.50 88 LEU A O 1
ATOM 717 N N . ILE A 1 89 ? 11.560 -10.245 8.347 1.00 82.94 89 ILE A N 1
ATOM 718 C CA . ILE A 1 89 ? 10.258 -9.562 8.360 1.00 82.94 89 ILE A CA 1
ATOM 719 C C . ILE A 1 89 ? 9.161 -10.489 8.881 1.00 82.94 89 ILE A C 1
ATOM 721 O O . ILE A 1 89 ? 8.393 -10.076 9.743 1.00 82.94 89 ILE A O 1
ATOM 725 N N . MET A 1 90 ? 9.092 -11.738 8.414 1.00 82.19 90 MET A N 1
ATOM 726 C CA . MET A 1 90 ? 8.084 -12.700 8.876 1.00 82.19 90 MET A CA 1
ATOM 727 C C . MET A 1 90 ? 8.222 -13.009 10.368 1.00 82.19 90 MET A C 1
ATOM 729 O O . MET A 1 90 ? 7.218 -13.109 11.071 1.00 82.19 90 MET A O 1
ATOM 733 N N . MET A 1 91 ? 9.453 -13.109 10.876 1.00 86.75 91 MET A N 1
ATOM 734 C CA . MET A 1 91 ? 9.711 -13.274 12.306 1.00 86.75 91 MET A CA 1
ATOM 735 C C . MET A 1 91 ? 9.244 -12.053 13.110 1.00 86.75 91 MET A C 1
ATOM 737 O O . MET A 1 91 ? 8.580 -12.215 14.132 1.00 86.75 91 MET A O 1
ATOM 741 N N . LEU A 1 92 ? 9.548 -10.838 12.641 1.00 86.00 92 LEU A N 1
ATOM 742 C CA . LEU A 1 92 ? 9.107 -9.597 13.285 1.00 86.00 92 LEU A CA 1
ATOM 743 C C . LEU A 1 92 ? 7.583 -9.436 13.253 1.00 86.00 92 LEU A C 1
ATOM 745 O O . LEU A 1 92 ? 6.993 -9.064 14.264 1.00 86.00 92 LEU A O 1
ATOM 749 N N . LEU A 1 93 ? 6.942 -9.747 12.125 1.00 81.44 93 LEU A N 1
ATOM 750 C CA . LEU A 1 93 ? 5.489 -9.680 11.978 1.00 81.44 93 LEU A CA 1
ATOM 751 C C . LEU A 1 93 ? 4.801 -10.692 12.902 1.00 81.44 93 LEU A C 1
ATOM 753 O O . LEU A 1 93 ? 3.858 -10.341 13.603 1.00 81.44 93 LEU A O 1
ATOM 757 N N . GLY A 1 94 ? 5.327 -11.921 12.969 1.00 84.00 94 GLY A N 1
ATOM 758 C CA . GLY A 1 94 ? 4.839 -12.952 13.883 1.00 84.00 94 GLY A CA 1
ATOM 759 C C . GLY A 1 94 ? 4.982 -12.553 15.353 1.00 84.00 94 GLY A C 1
ATOM 760 O O . GLY A 1 94 ? 4.055 -12.754 16.135 1.00 84.00 94 GLY A O 1
ATOM 761 N N . TYR A 1 95 ? 6.104 -11.932 15.728 1.00 84.44 95 TYR A N 1
ATOM 762 C CA . TYR A 1 95 ? 6.283 -11.372 17.069 1.00 84.44 95 TYR A CA 1
ATOM 763 C C . TYR A 1 95 ? 5.247 -10.280 17.377 1.00 84.44 95 TYR A C 1
ATOM 765 O O . TYR A 1 95 ? 4.651 -10.283 18.454 1.00 84.44 95 TYR A O 1
ATOM 773 N N . LEU A 1 96 ? 4.985 -9.383 16.423 1.00 79.56 96 LEU A N 1
ATOM 774 C CA . LEU A 1 96 ? 4.023 -8.293 16.586 1.00 79.56 96 LEU A CA 1
ATOM 775 C C . LEU A 1 96 ? 2.578 -8.807 16.711 1.00 79.56 96 LEU A C 1
ATOM 777 O O . LEU A 1 96 ? 1.818 -8.288 17.525 1.00 79.56 96 LEU A O 1
ATOM 781 N N . ASP A 1 97 ? 2.219 -9.856 15.966 1.00 75.88 97 ASP A N 1
ATOM 782 C CA . ASP A 1 97 ? 0.911 -10.519 16.054 1.00 75.88 97 ASP A CA 1
ATOM 783 C C . ASP A 1 97 ? 0.707 -11.242 17.393 1.00 75.88 97 ASP A C 1
ATOM 785 O O . ASP A 1 97 ? -0.397 -11.221 17.941 1.00 75.88 97 ASP A O 1
ATOM 789 N N . ILE A 1 98 ? 1.754 -11.875 17.938 1.00 79.12 98 ILE A N 1
ATOM 790 C CA . ILE A 1 98 ? 1.706 -12.487 19.276 1.00 79.12 98 ILE A CA 1
ATOM 791 C C . ILE A 1 98 ? 1.516 -11.400 20.335 1.00 79.12 98 ILE A C 1
ATOM 793 O O . ILE A 1 98 ? 0.621 -11.512 21.167 1.00 79.12 98 ILE A O 1
ATOM 797 N N . TYR A 1 99 ? 2.299 -10.324 20.263 1.00 77.50 99 TYR A N 1
ATOM 798 C CA . TYR A 1 99 ? 2.199 -9.204 21.197 1.00 77.50 99 TYR A CA 1
ATOM 799 C C . TYR A 1 99 ? 0.824 -8.516 21.140 1.00 77.50 99 TYR A C 1
ATOM 801 O O . TYR A 1 99 ? 0.242 -8.182 22.168 1.00 77.50 99 TYR A O 1
ATOM 809 N N . ALA A 1 100 ? 0.256 -8.352 19.942 1.00 70.75 100 ALA A N 1
ATOM 810 C CA . ALA A 1 100 ? -1.080 -7.791 19.769 1.00 70.75 100 ALA A CA 1
ATOM 811 C C . ALA A 1 100 ? -2.186 -8.688 20.352 1.00 70.75 100 ALA A C 1
ATOM 813 O O . ALA A 1 100 ? -3.186 -8.162 20.840 1.00 70.75 100 ALA A O 1
ATOM 814 N N . LYS A 1 101 ? -2.024 -10.018 20.304 1.00 70.56 101 LYS A N 1
ATOM 815 C CA . LYS A 1 101 ? -2.951 -10.969 20.938 1.00 70.56 101 LYS A CA 1
ATOM 816 C C . LYS A 1 101 ? -2.852 -10.948 22.458 1.00 70.56 101 LYS A C 1
ATOM 818 O O . LYS A 1 101 ? -3.888 -10.953 23.109 1.00 70.56 101 LYS A O 1
ATOM 823 N N . ASP A 1 102 ? -1.638 -10.881 22.995 1.00 71.44 102 ASP A N 1
ATOM 824 C CA . ASP A 1 102 ? -1.399 -10.846 24.442 1.00 71.44 102 ASP A CA 1
ATOM 825 C C . ASP A 1 102 ? -2.071 -9.614 25.077 1.00 71.44 102 ASP A C 1
ATOM 827 O O . ASP A 1 102 ? -2.820 -9.733 26.042 1.00 71.44 102 ASP A O 1
ATOM 831 N N . ILE A 1 103 ? -1.954 -8.443 24.432 1.00 67.88 103 ILE A N 1
ATOM 832 C CA . ILE A 1 103 ? -2.664 -7.218 24.850 1.00 67.88 103 ILE A CA 1
ATOM 833 C C . ILE A 1 103 ? -4.191 -7.389 24.798 1.00 67.88 103 ILE A C 1
ATOM 835 O O . ILE A 1 103 ? -4.901 -6.906 25.680 1.00 67.88 103 ILE A O 1
ATOM 839 N N . GLN A 1 104 ? -4.718 -8.054 23.764 1.00 64.31 104 GLN A N 1
ATOM 840 C CA . GLN A 1 104 ? -6.163 -8.294 23.649 1.00 64.31 104 GLN A CA 1
ATOM 841 C C . GLN A 1 104 ? -6.691 -9.211 24.759 1.00 64.31 104 GLN A C 1
ATOM 843 O O . GLN A 1 104 ? -7.829 -9.037 25.198 1.00 64.31 104 GLN A O 1
ATOM 848 N N . GLU A 1 105 ? -5.889 -10.181 25.198 1.00 64.19 105 GLU A N 1
ATOM 849 C CA . GLU A 1 105 ? -6.250 -11.143 26.240 1.00 64.19 105 GLU A CA 1
ATOM 850 C C . GLU A 1 105 ? -6.127 -10.534 27.650 1.00 64.19 105 GLU A C 1
ATOM 852 O O . GLU A 1 105 ? -7.000 -10.753 28.493 1.00 64.19 105 GLU A O 1
ATOM 857 N N . GLU A 1 106 ? -5.109 -9.698 27.891 1.00 61.22 106 GLU A N 1
ATOM 858 C CA . GLU A 1 106 ? -4.846 -9.059 29.189 1.00 61.22 106 GLU A CA 1
ATOM 859 C C . GLU A 1 106 ? -5.950 -8.068 29.612 1.00 61.22 106 GLU A C 1
ATOM 861 O O . GLU A 1 106 ? -6.321 -8.007 30.788 1.00 61.22 106 GLU A O 1
ATOM 866 N N . GLU A 1 107 ? -6.540 -7.323 28.670 1.00 57.34 107 GLU A N 1
ATOM 867 C CA . GLU A 1 107 ? -7.501 -6.256 28.994 1.00 57.34 107 GLU A CA 1
ATOM 868 C C . GLU A 1 107 ? -8.965 -6.742 29.136 1.00 57.34 107 GLU A C 1
ATOM 870 O O . GLU A 1 107 ? -9.852 -5.943 29.434 1.00 57.34 107 GLU A O 1
ATOM 875 N N . ASN A 1 108 ? -9.249 -8.051 28.998 1.00 47.06 108 ASN A N 1
ATOM 876 C CA . ASN A 1 108 ? -10.592 -8.644 29.182 1.00 47.06 108 ASN A CA 1
ATOM 877 C C . ASN A 1 108 ? -11.719 -7.868 28.461 1.00 47.06 108 ASN A C 1
ATOM 879 O O . ASN A 1 108 ? -12.855 -7.791 28.943 1.00 47.06 108 ASN A O 1
ATOM 883 N N . VAL A 1 109 ? -11.436 -7.286 27.290 1.00 51.22 109 VAL A N 1
ATOM 884 C CA . VAL A 1 109 ? -12.428 -6.544 26.496 1.00 51.22 109 VAL A CA 1
ATOM 885 C C . VAL A 1 109 ? -13.279 -7.541 25.706 1.00 51.22 109 VAL A C 1
ATOM 887 O O . VAL A 1 109 ? -13.289 -7.584 24.478 1.00 51.22 109 VAL A O 1
ATOM 890 N N . GLY A 1 110 ? -13.998 -8.386 26.445 1.00 45.59 110 GLY A N 1
ATOM 891 C CA . GLY A 1 110 ? -15.066 -9.221 25.926 1.00 45.59 110 GLY A CA 1
ATOM 892 C C . GLY A 1 110 ? -16.139 -8.339 25.294 1.00 45.59 110 GLY A C 1
ATOM 893 O O . GLY A 1 110 ? -16.680 -7.435 25.929 1.00 45.59 110 GLY A O 1
ATOM 894 N N . ASP A 1 111 ? -16.413 -8.593 24.018 1.00 46.41 111 ASP A N 1
ATOM 895 C CA . ASP A 1 111 ? -17.539 -8.089 23.222 1.00 46.41 111 ASP A CA 1
ATOM 896 C C . ASP A 1 111 ? -17.680 -6.570 22.995 1.00 46.41 111 ASP A C 1
ATOM 898 O O . ASP A 1 111 ? -18.425 -6.176 22.096 1.00 46.41 111 ASP A O 1
ATOM 902 N N . ALA A 1 112 ? -16.924 -5.719 23.695 1.00 43.41 112 ALA A N 1
ATOM 903 C CA . ALA A 1 112 ? -16.946 -4.257 23.546 1.00 43.41 112 ALA A CA 1
ATOM 904 C C . ALA A 1 112 ? -15.718 -3.675 22.817 1.00 43.41 112 ALA A C 1
ATOM 906 O O . ALA A 1 112 ? -15.446 -2.479 22.918 1.00 43.41 112 ALA A O 1
ATOM 907 N N . PHE A 1 113 ? -14.977 -4.499 22.070 1.00 51.22 113 PHE A N 1
ATOM 908 C CA . PHE A 1 113 ? -13.882 -4.021 21.229 1.00 51.22 113 PHE A CA 1
ATOM 909 C C . PHE A 1 113 ? -14.441 -3.207 20.053 1.00 51.22 113 PHE A C 1
ATOM 911 O O . PHE A 1 113 ? -15.220 -3.716 19.238 1.00 51.22 113 PHE A O 1
ATOM 918 N N . LEU A 1 114 ? -14.061 -1.931 19.958 1.00 55.88 114 LEU A N 1
ATOM 919 C CA . LEU A 1 114 ? -14.294 -1.132 18.758 1.00 55.88 114 LEU A CA 1
ATOM 920 C C . LEU A 1 114 ? -13.375 -1.687 17.657 1.00 55.88 114 LEU A C 1
ATOM 922 O O . LEU A 1 114 ? -12.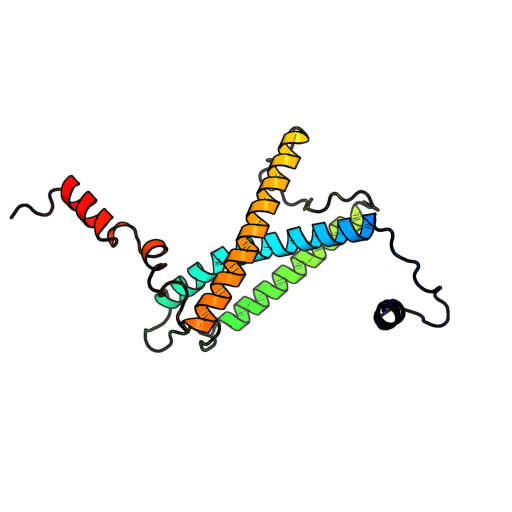154 -1.625 17.801 1.00 55.88 114 LEU A O 1
ATOM 926 N N . PRO A 1 115 ? -13.917 -2.250 16.563 1.00 55.81 115 PRO A N 1
ATOM 927 C CA . PRO A 1 115 ? -13.088 -2.822 15.511 1.00 55.81 115 PRO A CA 1
ATOM 928 C C . PRO A 1 115 ? -12.187 -1.730 14.917 1.00 55.81 115 PRO A C 1
ATOM 930 O O . PRO A 1 115 ? -12.689 -0.750 14.366 1.00 55.81 115 PRO A O 1
ATOM 933 N N . GLY A 1 116 ? -10.868 -1.907 15.042 1.00 56.06 116 GLY A N 1
ATOM 934 C CA . GLY A 1 116 ? -9.852 -0.977 14.533 1.00 56.06 116 GLY A CA 1
ATOM 935 C C . GLY A 1 116 ? -9.015 -0.247 15.590 1.00 56.06 116 GLY A C 1
ATOM 936 O O . GLY A 1 116 ? -8.013 0.368 15.210 1.00 56.06 116 GLY A O 1
ATOM 937 N N . ASP A 1 117 ? -9.360 -0.346 16.879 1.00 63.34 117 ASP A N 1
ATOM 938 C CA . ASP A 1 117 ? -8.560 0.228 17.969 1.00 63.34 117 ASP A CA 1
ATOM 939 C C . ASP A 1 117 ? -7.319 -0.638 18.230 1.00 63.34 117 ASP A C 1
ATOM 941 O O . ASP A 1 117 ? -7.300 -1.551 19.047 1.00 63.34 117 ASP A O 1
ATOM 945 N N . CYS A 1 118 ? -6.244 -0.357 17.498 1.00 58.28 118 CYS A N 1
ATOM 946 C CA . CYS A 1 118 ? -4.920 -0.842 17.862 1.00 58.28 118 CYS A CA 1
ATOM 947 C C . CYS A 1 118 ? -4.302 0.166 18.832 1.00 58.28 118 CYS A C 1
ATOM 949 O O . CYS A 1 118 ? -4.194 1.344 18.501 1.00 58.28 118 CYS A O 1
ATOM 951 N N . PHE A 1 119 ? -3.851 -0.294 19.998 1.00 60.31 119 PHE A N 1
ATOM 952 C CA . PHE A 1 119 ? -3.227 0.502 21.070 1.00 60.31 119 PHE A CA 1
ATOM 953 C C . PHE A 1 119 ? -1.867 1.140 20.698 1.00 60.31 119 PHE A C 1
ATOM 955 O O . PHE A 1 119 ? -1.063 1.492 21.559 1.00 60.31 119 PHE A O 1
ATOM 962 N N . TRP A 1 120 ? -1.590 1.293 19.404 1.00 65.69 120 TRP A N 1
ATOM 963 C CA . TRP A 1 120 ? -0.366 1.837 18.839 1.00 65.69 120 TRP A CA 1
ATOM 964 C C . TRP A 1 120 ? -0.601 3.279 18.362 1.00 65.69 120 TRP A C 1
ATOM 966 O O . TRP A 1 120 ? -0.821 3.537 17.182 1.00 65.69 120 TRP A O 1
ATOM 976 N N . ASP A 1 121 ? -0.568 4.225 19.304 1.00 69.88 121 ASP A N 1
ATOM 977 C CA . ASP A 1 121 ? -0.595 5.673 19.037 1.00 69.88 121 ASP A CA 1
ATOM 978 C C . ASP A 1 121 ? 0.635 6.344 19.681 1.00 69.88 121 ASP A C 1
ATOM 980 O O . ASP A 1 121 ? 0.536 6.917 20.773 1.00 69.88 121 ASP A O 1
ATOM 984 N N . PRO A 1 122 ? 1.825 6.268 19.046 1.00 73.62 122 PRO A N 1
ATOM 985 C CA . PRO A 1 122 ? 3.043 6.869 19.593 1.00 73.62 122 PRO A CA 1
ATOM 986 C C . PRO A 1 122 ? 2.961 8.401 19.663 1.00 73.62 122 PRO A C 1
ATOM 988 O O . PRO A 1 122 ? 3.639 9.020 20.482 1.00 73.62 122 PRO A O 1
ATOM 991 N N . LEU A 1 123 ? 2.124 9.016 18.822 1.00 75.94 123 LEU A N 1
ATOM 992 C CA . LEU A 1 123 ? 1.972 10.467 18.720 1.00 75.94 123 LEU A CA 1
ATOM 993 C C . LEU A 1 123 ? 0.838 11.017 19.600 1.00 75.94 123 LEU A C 1
ATOM 995 O O . LEU A 1 123 ? 0.660 12.233 19.655 1.00 75.94 123 LEU A O 1
ATOM 999 N N . LYS A 1 124 ? 0.103 10.151 20.314 1.00 72.50 124 LYS A N 1
ATOM 1000 C CA . LYS A 1 124 ? -1.001 10.499 21.227 1.00 72.50 124 LYS A CA 1
ATOM 1001 C C . LYS A 1 124 ? -2.057 11.416 20.597 1.00 72.50 124 LYS A C 1
ATOM 1003 O O . LYS A 1 124 ? -2.726 12.167 21.306 1.00 72.50 124 LYS A O 1
ATOM 1008 N N . ILE A 1 125 ? -2.235 11.357 19.279 1.00 70.50 125 ILE A N 1
ATOM 1009 C CA . ILE A 1 125 ? -3.135 12.254 18.532 1.00 70.50 125 ILE A CA 1
ATOM 1010 C C . ILE A 1 125 ? -4.597 11.998 18.931 1.00 70.50 125 ILE A C 1
ATOM 1012 O O . ILE A 1 125 ? -5.436 12.898 18.879 1.00 70.50 125 ILE A O 1
ATOM 1016 N N . LEU A 1 126 ? -4.905 10.778 19.378 1.00 65.19 126 LEU A N 1
ATOM 1017 C CA . LEU A 1 126 ? -6.241 10.379 19.814 1.00 65.19 126 LEU A CA 1
ATOM 1018 C C . LEU A 1 126 ? -6.482 10.620 21.317 1.00 65.19 126 LEU A C 1
ATOM 1020 O O . LEU A 1 126 ? -7.623 10.477 21.782 1.00 65.19 126 LEU A O 1
ATOM 1024 N N . GLN A 1 127 ? -5.456 10.999 22.092 1.00 61.78 127 GLN A N 1
ATOM 1025 C CA . GLN A 1 127 ? -5.588 11.287 23.524 1.00 61.78 127 GLN A CA 1
ATOM 1026 C C . GLN A 1 127 ? -6.212 12.678 23.730 1.00 61.78 127 GLN A C 1
ATOM 1028 O O . GLN A 1 127 ? -5.617 13.701 23.417 1.00 61.78 127 GLN A O 1
ATOM 1033 N N . GLY A 1 128 ? -7.442 12.716 24.256 1.00 65.00 128 GLY A N 1
ATOM 1034 C CA . GLY A 1 128 ? -8.178 13.959 24.546 1.00 65.00 128 GLY A CA 1
ATOM 1035 C C . GLY A 1 128 ? -9.061 14.492 23.408 1.00 65.00 128 GLY A C 1
ATOM 1036 O O . GLY A 1 128 ? -9.752 15.491 23.598 1.00 65.00 128 GLY A O 1
ATOM 1037 N N . ALA A 1 129 ? -9.092 13.828 22.248 1.00 68.00 129 ALA A N 1
ATOM 1038 C CA . ALA A 1 129 ? -9.950 14.219 21.130 1.00 68.00 129 ALA A CA 1
ATOM 1039 C C . ALA A 1 129 ? -11.439 13.875 21.381 1.00 68.00 129 ALA A C 1
ATOM 1041 O O . ALA A 1 129 ? -11.736 12.803 21.927 1.00 68.00 129 ALA A O 1
ATOM 1042 N N . PRO A 1 130 ? -12.391 14.731 20.949 1.00 79.12 130 PRO A N 1
ATOM 1043 C CA . PRO A 1 130 ? -13.820 1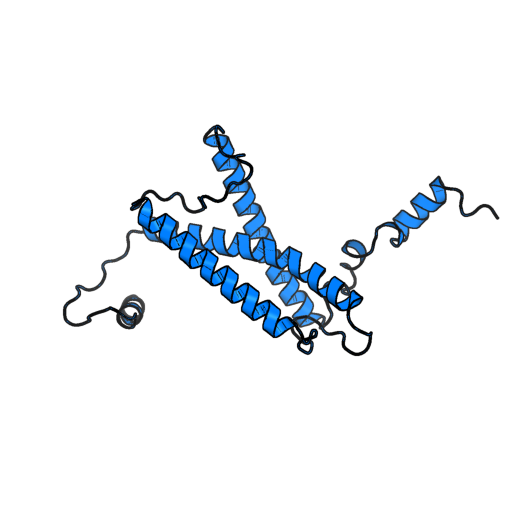4.440 21.048 1.00 79.12 130 PRO A CA 1
ATOM 1044 C C . PRO A 1 130 ? -14.184 13.192 20.229 1.00 79.12 130 PRO A C 1
ATOM 1046 O O . PRO A 1 130 ? -13.566 12.902 19.202 1.00 79.12 130 PRO A O 1
ATOM 1049 N N . SER A 1 131 ? -15.216 12.458 20.657 1.00 75.94 131 SER A N 1
ATOM 1050 C CA . SER A 1 131 ? -15.649 11.200 20.019 1.00 75.94 131 SER A CA 1
ATOM 1051 C C . SER A 1 131 ? -15.983 11.352 18.528 1.00 75.94 131 SER A C 1
ATOM 1053 O O . SER A 1 131 ? -15.741 10.440 17.740 1.00 75.94 131 SER A O 1
ATOM 1055 N N . THR A 1 132 ? -16.465 12.527 18.120 1.00 79.75 132 THR A N 1
ATOM 1056 C CA . THR A 1 132 ? -16.727 12.880 16.718 1.00 79.75 132 THR A CA 1
ATOM 1057 C C . THR A 1 132 ? -15.451 12.948 15.879 1.00 79.75 132 THR A C 1
ATOM 1059 O O . THR A 1 132 ? -15.439 12.481 14.744 1.00 79.75 132 THR A O 1
ATOM 1062 N N . MET A 1 133 ? -14.353 13.465 16.438 1.00 80.25 133 MET A N 1
ATOM 1063 C CA . MET A 1 133 ? -13.066 13.545 15.745 1.00 80.25 133 MET A CA 1
ATOM 1064 C C . MET A 1 133 ? -12.454 12.156 15.552 1.00 80.25 133 MET A C 1
ATOM 1066 O O . MET A 1 133 ? -11.974 11.849 14.463 1.00 80.25 133 MET A O 1
ATOM 1070 N N . LYS A 1 134 ? -12.539 11.290 16.572 1.00 78.12 134 LYS A N 1
ATOM 1071 C CA . LYS A 1 134 ? -12.079 9.894 16.474 1.00 78.12 134 LYS A CA 1
ATOM 1072 C C . LYS A 1 134 ? -12.803 9.148 15.356 1.00 78.12 134 LYS A C 1
ATOM 1074 O O . LYS A 1 134 ? -12.163 8.518 14.518 1.00 78.12 134 LYS A O 1
ATOM 1079 N N . ARG A 1 135 ? -14.127 9.303 15.289 1.00 81.06 135 ARG A N 1
ATOM 1080 C CA . ARG A 1 135 ? -14.943 8.696 14.236 1.00 81.06 135 ARG A CA 1
ATOM 1081 C C . ARG A 1 135 ? -14.589 9.224 12.844 1.00 81.06 135 ARG A C 1
ATOM 1083 O O . ARG A 1 135 ? -14.414 8.429 11.930 1.00 81.06 135 ARG A O 1
ATOM 1090 N N . ASN A 1 136 ? -14.399 10.536 12.696 1.00 86.31 136 ASN A N 1
ATOM 1091 C CA . ASN A 1 136 ? -13.971 11.123 11.423 1.00 86.31 136 ASN A CA 1
ATOM 1092 C C . ASN A 1 136 ? -12.599 10.594 10.969 1.00 86.31 136 ASN A C 1
ATOM 1094 O O . ASN A 1 136 ? -12.388 10.381 9.777 1.00 86.31 136 ASN A O 1
ATOM 1098 N N . MET A 1 137 ? -11.653 10.375 11.889 1.00 82.44 137 MET A N 1
ATOM 1099 C CA . MET A 1 137 ? -10.346 9.796 11.549 1.00 82.44 137 MET A CA 1
ATOM 1100 C C . MET A 1 137 ? -10.466 8.333 11.106 1.00 82.44 137 MET A C 1
ATOM 1102 O O . MET A 1 137 ? -9.891 7.975 10.081 1.00 82.44 137 MET A O 1
ATOM 1106 N N . GLN A 1 138 ? -11.266 7.526 11.807 1.00 83.94 138 GLN A N 1
ATOM 1107 C CA . GLN A 1 138 ? -11.546 6.136 11.423 1.00 83.94 138 GLN A CA 1
ATOM 1108 C C . GLN A 1 138 ? -12.231 6.047 10.049 1.00 83.94 138 GLN A C 1
ATOM 1110 O O . GLN A 1 138 ? -11.886 5.197 9.233 1.00 83.94 138 GLN A O 1
ATOM 1115 N N . GLU A 1 139 ? -13.169 6.949 9.747 1.00 87.88 139 GLU A N 1
ATOM 1116 C CA . GLU A 1 139 ? -13.835 6.998 8.439 1.00 87.88 139 GLU A CA 1
ATOM 1117 C C . GLU A 1 139 ? -12.858 7.356 7.306 1.00 87.88 139 GLU A C 1
ATOM 1119 O O . GLU A 1 139 ? -12.924 6.768 6.224 1.00 87.88 139 GLU A O 1
ATOM 1124 N N . ARG A 1 140 ? -11.906 8.266 7.556 1.00 88.94 140 ARG A N 1
ATOM 1125 C CA . ARG A 1 140 ? -10.843 8.612 6.594 1.00 88.94 140 ARG A CA 1
ATOM 1126 C C . ARG A 1 140 ? -9.887 7.449 6.354 1.00 88.94 140 ARG A C 1
ATOM 1128 O O . ARG A 1 140 ? -9.515 7.200 5.210 1.00 88.94 140 ARG A O 1
ATOM 1135 N N . GLU A 1 141 ? -9.504 6.746 7.415 1.00 90.12 141 GLU A N 1
ATOM 1136 C CA . GLU A 1 141 ? -8.682 5.540 7.316 1.00 90.12 141 GLU A CA 1
ATOM 1137 C C . GLU A 1 141 ? -9.383 4.473 6.471 1.00 90.12 141 GLU A C 1
ATOM 1139 O O . GLU A 1 141 ? -8.793 3.938 5.535 1.00 90.12 141 GLU A O 1
ATOM 1144 N N . LEU A 1 142 ? -10.664 4.220 6.746 1.00 90.69 142 LEU A N 1
ATOM 1145 C CA . LEU A 1 142 ? -11.458 3.242 6.012 1.00 90.69 142 LEU A CA 1
ATOM 1146 C C . LEU A 1 142 ? -11.584 3.604 4.527 1.00 90.69 142 LEU A C 1
ATOM 1148 O O . LEU A 1 142 ? -11.443 2.739 3.663 1.00 90.69 142 LEU A O 1
ATOM 1152 N N . PHE A 1 143 ? -11.827 4.880 4.218 1.00 94.06 143 PHE A N 1
ATOM 1153 C CA . PHE A 1 143 ? -11.921 5.351 2.839 1.00 94.06 143 PHE A CA 1
ATOM 1154 C C . PHE A 1 143 ? -10.602 5.155 2.080 1.00 94.06 143 PHE A C 1
ATOM 1156 O O . PHE A 1 143 ? -10.601 4.570 0.997 1.00 94.06 143 PHE A O 1
ATOM 1163 N N . ASN A 1 144 ? -9.478 5.564 2.674 1.00 94.00 144 ASN A N 1
ATOM 1164 C CA . ASN A 1 144 ? -8.159 5.372 2.073 1.00 94.00 144 ASN A CA 1
ATOM 1165 C C . ASN A 1 144 ? -7.805 3.886 1.935 1.00 94.00 144 ASN A C 1
ATOM 1167 O O . ASN A 1 144 ? -7.265 3.486 0.909 1.00 94.00 144 ASN A O 1
ATOM 1171 N N . GLY A 1 145 ? -8.171 3.055 2.915 1.00 92.62 145 GLY A N 1
ATOM 1172 C CA . GLY A 1 145 ? -7.987 1.607 2.860 1.00 92.62 145 GLY A CA 1
ATOM 1173 C C . GLY A 1 145 ? -8.717 0.966 1.678 1.00 92.62 145 GLY A C 1
ATOM 1174 O O . GLY A 1 145 ? -8.122 0.181 0.946 1.00 92.62 145 GLY A O 1
ATOM 1175 N N . ARG A 1 146 ? -9.978 1.342 1.427 1.00 95.75 146 ARG A N 1
ATOM 1176 C CA . ARG A 1 146 ? -10.749 0.852 0.267 1.00 95.75 146 ARG A CA 1
ATOM 1177 C C . ARG A 1 146 ? -10.134 1.280 -1.060 1.00 95.75 146 ARG A C 1
ATOM 1179 O O . ARG A 1 146 ? -10.022 0.462 -1.969 1.00 95.75 146 ARG A O 1
ATOM 1186 N N . VAL A 1 147 ? -9.727 2.546 -1.166 1.00 94.25 147 VAL A N 1
ATOM 1187 C CA . VAL A 1 147 ? -9.050 3.060 -2.367 1.00 94.25 147 VAL A CA 1
ATOM 1188 C C . VAL A 1 147 ? -7.736 2.312 -2.594 1.00 94.25 147 VAL A C 1
ATOM 1190 O O . VAL A 1 147 ? -7.462 1.903 -3.718 1.00 94.25 147 VAL A O 1
ATOM 1193 N N . ALA A 1 148 ? -6.969 2.047 -1.535 1.00 92.75 148 ALA A N 1
ATOM 1194 C CA . ALA A 1 148 ? -5.720 1.300 -1.621 1.00 92.75 148 ALA A CA 1
ATOM 1195 C C . ALA A 1 148 ? -5.924 -0.158 -2.057 1.00 92.75 148 ALA A C 1
ATOM 1197 O O . ALA A 1 148 ? -5.147 -0.654 -2.866 1.00 92.75 148 ALA A O 1
ATOM 1198 N N . MET A 1 149 ? -6.977 -0.840 -1.591 1.00 94.50 149 MET A N 1
ATOM 1199 C CA . MET A 1 149 ? -7.297 -2.197 -2.063 1.00 94.50 149 MET A CA 1
ATOM 1200 C C . MET A 1 149 ? -7.563 -2.229 -3.573 1.00 94.50 149 MET A C 1
ATOM 1202 O O . MET A 1 149 ? -7.100 -3.133 -4.264 1.00 94.50 149 MET A O 1
ATOM 1206 N N . VAL A 1 150 ? -8.297 -1.237 -4.089 1.00 94.12 150 VAL A N 1
ATOM 1207 C CA . VAL A 1 150 ? -8.578 -1.124 -5.527 1.00 94.12 150 VAL A CA 1
ATOM 1208 C C . VAL A 1 150 ? -7.310 -0.769 -6.305 1.00 94.12 150 VAL A C 1
ATOM 1210 O O . VAL A 1 150 ? -7.060 -1.368 -7.346 1.00 94.12 150 VAL A O 1
ATOM 1213 N N . ALA A 1 151 ? -6.487 0.149 -5.791 1.00 88.81 151 ALA A N 1
ATOM 1214 C CA . ALA A 1 151 ? -5.214 0.519 -6.409 1.00 88.81 151 ALA A CA 1
ATOM 1215 C C . ALA A 1 151 ? -4.254 -0.676 -6.499 1.00 88.81 151 ALA A C 1
ATOM 1217 O O . ALA A 1 151 ? -3.684 -0.929 -7.553 1.00 88.81 151 ALA A O 1
ATOM 1218 N N . PHE A 1 152 ? -4.148 -1.471 -5.432 1.00 88.56 152 PHE A N 1
ATOM 1219 C CA . PHE A 1 152 ? -3.356 -2.699 -5.432 1.00 88.56 152 PHE A CA 1
ATOM 1220 C C . PHE A 1 152 ? -3.850 -3.703 -6.484 1.00 88.56 152 PHE A C 1
ATOM 1222 O O . PHE A 1 152 ? -3.053 -4.294 -7.205 1.00 88.56 152 PHE A O 1
ATOM 1229 N N . ALA A 1 153 ? -5.168 -3.878 -6.616 1.00 88.69 153 ALA A N 1
ATOM 1230 C CA . ALA A 1 153 ? -5.727 -4.743 -7.652 1.00 88.69 153 ALA A CA 1
ATOM 1231 C C . ALA A 1 153 ? -5.434 -4.223 -9.073 1.00 88.69 153 ALA A C 1
ATOM 1233 O O . ALA A 1 153 ? -5.178 -5.026 -9.970 1.00 88.69 153 ALA A O 1
ATOM 1234 N N . ALA A 1 154 ? -5.448 -2.901 -9.275 1.00 87.00 154 ALA A N 1
ATOM 1235 C CA . ALA A 1 154 ? -5.085 -2.280 -10.547 1.00 87.00 154 ALA A CA 1
ATOM 1236 C C . ALA A 1 154 ? -3.607 -2.514 -10.885 1.00 87.00 154 ALA A C 1
ATOM 1238 O O . ALA A 1 154 ? -3.316 -2.957 -11.987 1.00 87.00 154 ALA A O 1
ATOM 1239 N N . PHE A 1 155 ? -2.705 -2.331 -9.921 1.00 84.31 155 PHE A N 1
ATOM 1240 C CA . PHE A 1 155 ? -1.273 -2.613 -10.063 1.00 84.31 155 PHE A CA 1
ATOM 1241 C C . PHE A 1 155 ? -1.006 -4.054 -10.502 1.00 84.31 155 PHE A C 1
ATOM 1243 O O . PHE A 1 155 ? -0.308 -4.288 -11.485 1.00 84.31 155 PHE A O 1
ATOM 1250 N N . VAL A 1 156 ? -1.650 -5.021 -9.842 1.00 84.25 156 VAL A N 1
ATOM 1251 C CA . VAL A 1 156 ? -1.556 -6.434 -10.232 1.00 84.25 156 VAL A CA 1
ATOM 1252 C C . VAL A 1 156 ? -2.069 -6.644 -11.658 1.00 84.25 156 VAL A C 1
ATOM 1254 O O . VAL A 1 156 ? -1.433 -7.340 -12.443 1.00 84.25 156 VAL A O 1
ATOM 1257 N N . PHE A 1 157 ? -3.210 -6.056 -12.022 1.00 85.38 157 PHE A N 1
ATOM 1258 C CA . PHE A 1 157 ? -3.766 -6.195 -13.369 1.00 85.38 157 PHE A CA 1
ATOM 1259 C C . PHE A 1 157 ? -2.866 -5.573 -14.448 1.00 85.38 157 PHE A C 1
ATOM 1261 O O . PHE A 1 157 ? -2.655 -6.189 -15.489 1.00 85.38 157 PHE A O 1
ATOM 1268 N N . GLU A 1 158 ? -2.327 -4.383 -14.193 1.00 82.00 158 GLU A N 1
ATOM 1269 C CA . GLU A 1 158 ? -1.434 -3.653 -15.094 1.00 82.00 158 GLU A CA 1
ATOM 1270 C C . GLU A 1 158 ? -0.133 -4.416 -15.361 1.00 82.00 158 GLU A C 1
ATOM 1272 O O . GLU A 1 158 ? 0.309 -4.494 -16.510 1.00 82.00 158 GLU A O 1
ATOM 1277 N N . GLU A 1 159 ? 0.446 -5.031 -14.329 1.00 76.25 159 GLU A N 1
ATOM 1278 C CA . GLU A 1 159 ? 1.651 -5.849 -14.462 1.00 76.25 159 GLU A CA 1
ATOM 1279 C C . GLU A 1 159 ? 1.368 -7.173 -15.188 1.00 76.25 159 GLU A C 1
ATOM 1281 O O . GLU A 1 159 ? 2.151 -7.582 -16.047 1.00 76.25 159 GLU A O 1
ATOM 1286 N N . LEU A 1 160 ? 0.216 -7.808 -14.929 1.00 81.25 160 LEU A N 1
ATOM 1287 C CA . LEU A 1 160 ? -0.214 -9.026 -15.631 1.00 81.25 160 LEU A CA 1
ATOM 1288 C C . LEU A 1 160 ? -0.440 -8.798 -17.134 1.00 81.25 160 LEU A C 1
ATOM 1290 O O . LEU A 1 160 ? -0.200 -9.700 -17.935 1.00 81.25 160 LEU A O 1
ATOM 1294 N N . THR A 1 161 ? -0.947 -7.632 -17.542 1.00 81.19 161 THR A N 1
ATOM 1295 C CA . THR A 1 161 ? -1.182 -7.339 -18.964 1.00 81.19 161 THR A CA 1
ATOM 1296 C C . THR A 1 161 ? 0.077 -6.824 -19.649 1.00 81.19 161 THR A C 1
ATOM 1298 O O . THR A 1 161 ? 0.421 -7.288 -20.738 1.00 81.19 161 THR A O 1
ATOM 1301 N N . SER A 1 162 ? 0.779 -5.882 -19.019 1.00 71.12 162 SER A N 1
ATOM 1302 C CA . SER A 1 162 ? 1.902 -5.166 -19.630 1.00 71.12 162 SER A CA 1
ATOM 1303 C C . SER A 1 162 ? 3.214 -5.942 -19.539 1.00 71.12 162 SER A C 1
ATOM 1305 O O . SER A 1 162 ? 4.097 -5.706 -20.361 1.00 71.12 162 SER A O 1
ATOM 1307 N N . HIS A 1 163 ? 3.335 -6.875 -18.584 1.00 70.94 163 HIS A N 1
ATOM 1308 C CA . HIS A 1 163 ? 4.556 -7.638 -18.289 1.00 70.94 163 HIS A CA 1
ATOM 1309 C C . HIS A 1 163 ? 5.785 -6.738 -18.058 1.00 70.94 163 HIS A C 1
ATOM 1311 O O . HIS A 1 163 ? 6.916 -7.109 -18.369 1.00 70.94 163 HIS A O 1
ATOM 1317 N N . ARG A 1 164 ? 5.556 -5.526 -17.545 1.00 68.94 164 ARG A N 1
ATOM 1318 C CA . ARG A 1 164 ? 6.566 -4.507 -17.234 1.00 68.94 164 ARG A CA 1
ATOM 1319 C C . ARG A 1 164 ? 6.353 -4.032 -15.803 1.00 68.94 164 ARG A C 1
ATOM 1321 O O . ARG A 1 164 ? 5.226 -4.098 -15.315 1.00 68.94 164 ARG A O 1
ATOM 1328 N N . ALA A 1 165 ? 7.425 -3.562 -15.171 1.00 67.19 165 ALA A N 1
ATOM 1329 C CA . ALA A 1 165 ? 7.360 -2.925 -13.861 1.00 67.19 165 ALA A CA 1
ATOM 1330 C C . ALA A 1 165 ? 6.405 -1.721 -13.899 1.00 67.19 165 ALA A C 1
ATOM 1332 O O . ALA A 1 165 ? 6.333 -1.022 -14.914 1.00 67.19 165 ALA A O 1
ATOM 1333 N N . ILE A 1 166 ? 5.688 -1.474 -12.803 1.00 67.31 166 ILE A N 1
ATOM 1334 C CA . ILE A 1 166 ? 4.649 -0.435 -12.705 1.00 67.31 166 ILE A CA 1
ATOM 1335 C C . ILE A 1 166 ? 5.220 0.954 -13.004 1.00 67.31 166 ILE A C 1
ATOM 1337 O O . ILE A 1 166 ? 4.556 1.798 -13.613 1.00 67.31 166 ILE A O 1
ATOM 1341 N N . ILE A 1 167 ? 6.469 1.183 -12.605 1.00 67.44 167 ILE A N 1
ATOM 1342 C CA . ILE A 1 167 ? 7.191 2.436 -12.847 1.00 67.44 167 ILE A CA 1
ATOM 1343 C C . ILE A 1 167 ? 7.527 2.709 -14.322 1.00 67.44 167 ILE A C 1
ATOM 1345 O O . ILE A 1 167 ? 7.728 3.874 -14.661 1.00 67.44 167 ILE A O 1
ATOM 1349 N N . ASP A 1 168 ? 7.535 1.683 -15.179 1.00 66.06 168 ASP A N 1
ATOM 1350 C CA . ASP A 1 168 ? 7.915 1.765 -16.601 1.00 66.06 168 ASP A CA 1
ATOM 1351 C C . ASP A 1 168 ? 6.699 1.585 -17.541 1.00 66.06 168 ASP A C 1
ATOM 1353 O O . ASP A 1 168 ? 6.832 1.289 -18.736 1.00 66.06 168 ASP A O 1
ATOM 1357 N N . ILE A 1 169 ? 5.478 1.707 -17.001 1.00 69.31 169 ILE A N 1
ATOM 1358 C CA . ILE A 1 169 ? 4.245 1.677 -17.794 1.00 69.31 169 ILE A CA 1
ATOM 1359 C C . ILE A 1 169 ? 4.005 3.066 -18.407 1.00 69.31 169 ILE A C 1
ATOM 1361 O O . ILE A 1 169 ? 3.924 4.057 -17.665 1.00 69.31 169 ILE A O 1
ATOM 1365 N N . PRO A 1 170 ? 3.796 3.161 -19.737 1.00 56.50 170 PRO A N 1
ATOM 1366 C CA . PRO A 1 170 ? 3.570 4.436 -20.408 1.00 56.50 170 PRO A CA 1
ATOM 1367 C C . PRO A 1 170 ? 2.298 5.104 -19.864 1.00 56.50 170 PRO A C 1
ATOM 1369 O O . PRO A 1 170 ? 1.184 4.638 -20.102 1.00 56.50 170 PRO A O 1
ATOM 1372 N N . GLY A 1 171 ? 2.477 6.196 -19.114 1.00 61.16 171 GLY A N 1
ATOM 1373 C CA . GLY A 1 171 ? 1.418 6.929 -18.403 1.00 61.16 171 GLY A CA 1
ATOM 1374 C C . GLY A 1 171 ? 1.705 7.141 -16.911 1.00 61.16 171 GLY A C 1
ATOM 1375 O O . GLY A 1 171 ? 1.459 8.235 -16.404 1.00 61.16 171 GLY A O 1
ATOM 1376 N N . ASN A 1 172 ? 2.302 6.151 -16.237 1.00 63.69 172 ASN A N 1
ATOM 1377 C CA . ASN A 1 172 ? 2.686 6.238 -14.820 1.00 63.69 172 ASN A CA 1
ATOM 1378 C C . ASN A 1 172 ? 4.121 6.750 -14.626 1.00 63.69 172 ASN A C 1
ATOM 1380 O O . ASN A 1 172 ? 4.453 7.244 -13.550 1.00 63.69 172 ASN A O 1
ATOM 1384 N N . GLU A 1 173 ? 4.949 6.715 -15.673 1.00 62.69 173 GLU A N 1
ATOM 1385 C CA . GLU A 1 173 ? 6.324 7.241 -15.675 1.00 62.69 173 GLU A CA 1
ATOM 1386 C C . GLU A 1 173 ? 6.400 8.685 -15.141 1.00 62.69 173 GLU A C 1
ATOM 1388 O O . GLU A 1 173 ? 7.275 9.019 -14.345 1.00 62.69 173 GLU A O 1
ATOM 1393 N N . MET A 1 174 ? 5.420 9.533 -15.474 1.00 60.78 174 MET A N 1
ATOM 1394 C CA . MET A 1 174 ? 5.346 10.926 -15.006 1.00 60.78 174 MET A CA 1
ATOM 1395 C C . MET A 1 174 ? 5.224 11.072 -13.479 1.00 60.78 174 MET A C 1
ATOM 1397 O O . MET A 1 174 ? 5.543 12.133 -12.947 1.00 60.78 174 MET A O 1
ATOM 1401 N N . LEU A 1 175 ? 4.743 10.046 -12.768 1.00 65.38 175 LEU A N 1
ATOM 1402 C CA . LEU A 1 175 ? 4.587 10.069 -11.309 1.00 65.38 175 LEU A CA 1
ATOM 1403 C C . LEU A 1 175 ? 5.879 9.701 -10.571 1.00 65.38 175 LEU A C 1
ATOM 1405 O O . LEU A 1 175 ? 6.068 10.120 -9.429 1.00 65.38 175 LEU A O 1
ATOM 1409 N N . PHE A 1 176 ? 6.753 8.917 -11.205 1.00 68.62 176 PHE A N 1
ATOM 1410 C CA . PHE A 1 176 ? 7.940 8.333 -10.567 1.00 68.62 176 PHE A CA 1
ATOM 1411 C C . PHE A 1 176 ? 9.263 8.863 -11.128 1.00 68.62 176 PHE A C 1
ATOM 1413 O O . PHE A 1 176 ? 10.336 8.504 -10.638 1.00 68.62 176 PHE A O 1
ATOM 1420 N N . VAL A 1 177 ? 9.189 9.729 -12.136 1.00 68.56 177 VAL A N 1
ATOM 1421 C CA . VAL A 1 177 ? 10.303 10.509 -12.668 1.00 68.56 177 VAL A CA 1
ATOM 1422 C C . VAL A 1 177 ? 10.441 11.803 -11.851 1.00 68.56 177 VAL A C 1
ATOM 1424 O O . VAL A 1 177 ? 9.439 12.464 -11.564 1.00 68.56 177 VAL A O 1
ATOM 1427 N N . PRO A 1 178 ? 11.660 12.196 -11.431 1.00 65.00 178 PRO A N 1
ATOM 1428 C CA . PRO A 1 178 ? 11.836 13.431 -10.681 1.00 65.00 178 PRO A CA 1
ATOM 1429 C C . PRO A 1 178 ? 11.394 14.635 -11.520 1.00 65.00 178 PRO A C 1
ATOM 1431 O O . PRO A 1 178 ? 11.690 14.722 -12.709 1.00 65.00 178 PRO A O 1
ATOM 1434 N N . ALA A 1 179 ? 10.720 15.596 -10.882 1.00 64.69 179 ALA A N 1
ATOM 1435 C CA . ALA A 1 179 ? 9.998 16.673 -11.564 1.00 64.69 179 ALA A CA 1
ATOM 1436 C C . ALA A 1 179 ? 10.828 17.476 -12.586 1.00 64.69 179 ALA A C 1
ATOM 1438 O O . ALA A 1 179 ? 10.268 17.975 -13.551 1.00 64.69 179 ALA A O 1
ATOM 1439 N N . TYR A 1 180 ? 12.149 17.579 -12.419 1.00 65.06 180 TYR A N 1
ATOM 1440 C CA . TYR A 1 180 ? 13.019 18.297 -13.359 1.00 65.06 180 TYR A CA 1
ATOM 1441 C C . TYR A 1 180 ? 13.233 17.577 -14.704 1.00 65.06 180 TYR A C 1
ATOM 1443 O O . TYR A 1 180 ? 13.724 18.197 -15.637 1.00 65.06 180 TYR A O 1
ATOM 1451 N N . GLN A 1 181 ? 12.892 16.289 -14.809 1.00 67.81 181 GLN A N 1
ATOM 1452 C CA . GLN A 1 181 ? 12.962 15.506 -16.051 1.00 67.81 181 GLN A CA 1
ATOM 1453 C C . GLN A 1 181 ? 11.628 15.511 -16.818 1.00 67.81 181 GLN A C 1
ATOM 1455 O O . GLN A 1 181 ? 11.540 14.964 -17.915 1.00 67.81 181 GLN A O 1
ATOM 1460 N N . ILE A 1 182 ? 10.576 16.116 -16.252 1.00 73.00 182 ILE A N 1
ATOM 1461 C CA . ILE A 1 182 ? 9.290 16.269 -16.932 1.00 73.00 182 ILE A CA 1
ATOM 1462 C C . ILE A 1 182 ? 9.426 17.421 -17.937 1.00 73.00 182 ILE A C 1
ATOM 1464 O O . ILE A 1 182 ? 9.714 18.539 -17.504 1.00 73.00 182 ILE A O 1
ATOM 1468 N N . PRO A 1 183 ? 9.149 17.213 -19.238 1.00 73.06 183 PRO A N 1
ATOM 1469 C CA . PRO A 1 183 ? 9.365 18.235 -20.266 1.00 73.06 183 PRO A CA 1
ATOM 1470 C C . PRO A 1 183 ? 8.691 19.580 -19.955 1.00 73.06 183 PRO A C 1
ATOM 1472 O O . PRO A 1 183 ? 9.300 20.632 -20.105 1.00 73.06 183 PRO A O 1
ATOM 1475 N N . SER A 1 184 ? 7.463 19.560 -19.429 1.00 75.12 184 SER A N 1
ATOM 1476 C CA . SER A 1 184 ? 6.711 20.778 -19.093 1.00 75.12 184 SER A CA 1
ATOM 1477 C C . SER A 1 184 ? 7.261 21.538 -17.882 1.00 75.12 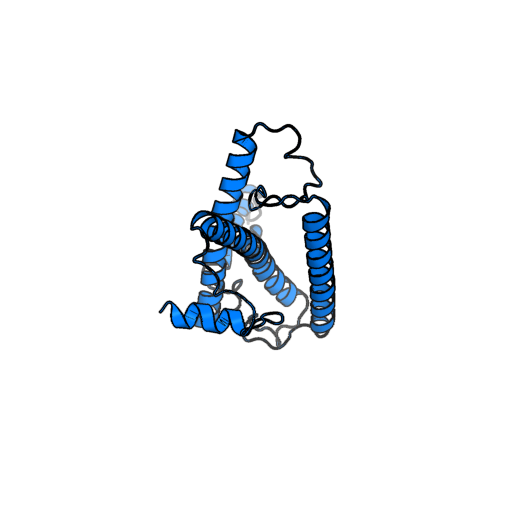184 SER A C 1
ATOM 1479 O O . SER A 1 184 ? 7.195 22.765 -17.831 1.00 75.12 184 SER A O 1
ATOM 1481 N N . VAL A 1 185 ? 7.805 20.826 -16.893 1.00 71.56 185 VAL A N 1
ATOM 1482 C CA . VAL A 1 185 ? 8.421 21.438 -15.708 1.00 71.56 185 VAL A CA 1
ATOM 1483 C C . VAL A 1 185 ? 9.822 21.931 -16.045 1.00 71.56 185 VAL A C 1
ATOM 1485 O O . VAL A 1 185 ? 10.217 22.992 -15.572 1.00 71.56 185 VAL A O 1
ATOM 1488 N N . GLN A 1 186 ? 10.547 21.203 -16.892 1.00 74.00 186 GLN A N 1
ATOM 1489 C CA . GLN A 1 186 ? 11.849 21.610 -17.396 1.00 74.00 186 GLN A CA 1
ATOM 1490 C C . GLN A 1 186 ? 11.740 22.906 -18.205 1.00 74.00 186 GLN A C 1
ATOM 1492 O O . GLN A 1 186 ? 12.419 23.869 -17.873 1.00 74.00 186 GLN A O 1
ATOM 1497 N N . GLU A 1 187 ? 10.804 22.995 -19.154 1.00 77.81 187 GLU A N 1
ATOM 1498 C CA . GLU A 1 187 ? 10.539 24.231 -19.907 1.00 77.81 187 GLU A CA 1
ATOM 1499 C C . GLU A 1 187 ? 10.162 25.409 -18.990 1.00 77.81 187 GLU A C 1
ATOM 1501 O O . GLU A 1 187 ? 10.610 26.539 -19.195 1.00 77.81 187 GLU A O 1
ATOM 1506 N N . TYR A 1 188 ? 9.377 25.158 -17.937 1.00 79.44 188 TYR A N 1
ATOM 1507 C CA . TYR A 1 188 ? 9.028 26.177 -16.945 1.00 79.44 188 TYR A CA 1
ATOM 1508 C C . TYR A 1 188 ? 10.243 26.652 -16.135 1.00 79.44 188 TYR A C 1
ATOM 1510 O O . TYR A 1 188 ? 10.462 27.859 -16.004 1.00 79.44 188 TYR A O 1
ATOM 1518 N N . LEU A 1 189 ? 11.051 25.730 -15.610 1.00 76.25 189 LEU A N 1
ATOM 1519 C CA . LEU A 1 189 ? 12.267 26.054 -14.862 1.00 76.25 189 LEU A CA 1
ATOM 1520 C C . LEU A 1 189 ? 13.287 26.767 -15.760 1.00 76.25 189 LEU A C 1
ATOM 1522 O O . LEU A 1 189 ? 13.844 27.786 -15.354 1.00 76.25 189 LEU A O 1
ATOM 1526 N N . ASP A 1 190 ? 13.459 26.313 -16.999 1.00 79.38 190 ASP A N 1
ATOM 1527 C CA . ASP A 1 190 ? 14.355 26.924 -17.983 1.00 79.38 190 ASP A CA 1
ATOM 1528 C C . ASP A 1 190 ? 13.916 28.355 -18.340 1.00 79.38 190 ASP A C 1
ATOM 1530 O O . ASP A 1 190 ? 14.761 29.248 -18.463 1.00 79.38 190 ASP A O 1
ATOM 1534 N N . SER A 1 191 ? 12.601 28.612 -18.407 1.00 80.06 191 SER A N 1
ATOM 1535 C CA . SER A 1 191 ? 12.045 29.960 -18.609 1.00 80.06 191 SER A CA 1
ATOM 1536 C C . SER A 1 191 ? 12.275 30.904 -17.420 1.00 80.06 191 SER A C 1
ATOM 1538 O O . SER A 1 191 ? 12.434 32.110 -17.609 1.00 80.06 191 SER A O 1
ATOM 1540 N N . LEU A 1 192 ? 12.327 30.369 -16.195 1.00 78.56 192 LEU A N 1
ATOM 1541 C CA . LEU A 1 192 ? 12.564 31.141 -14.974 1.00 78.56 192 LEU A CA 1
ATOM 1542 C C . LEU A 1 192 ? 14.049 31.406 -14.714 1.00 78.56 192 LEU A C 1
ATOM 1544 O O . LEU A 1 192 ? 14.390 32.457 -14.170 1.00 78.56 192 LEU A O 1
ATOM 1548 N N . PHE A 1 193 ? 14.927 30.472 -15.086 1.00 81.81 193 PHE A N 1
ATOM 1549 C CA . PHE A 1 193 ? 16.364 30.551 -14.812 1.00 81.81 193 PHE A CA 1
ATOM 1550 C C . PHE A 1 193 ? 17.208 31.043 -15.999 1.00 81.81 193 PHE A C 1
ATOM 1552 O O . PHE A 1 193 ? 18.425 31.146 -15.861 1.00 81.81 193 PHE A O 1
ATOM 1559 N N . LEU A 1 194 ? 16.589 31.409 -17.131 1.00 65.94 194 LEU A N 1
ATOM 1560 C CA . LEU A 1 194 ? 17.252 31.974 -18.323 1.00 65.94 194 LEU A CA 1
ATOM 1561 C C . LEU A 1 194 ? 18.444 31.136 -18.830 1.00 65.94 194 LEU A C 1
ATOM 1563 O O . LEU A 1 194 ? 19.416 31.679 -19.357 1.00 65.94 194 LEU A O 1
ATOM 1567 N N . ILE A 1 195 ? 18.380 29.809 -18.691 1.00 62.50 195 ILE A N 1
ATOM 1568 C CA . ILE A 1 195 ? 19.491 28.912 -19.060 1.00 62.50 195 ILE A CA 1
ATOM 1569 C C . ILE A 1 195 ? 19.658 28.819 -20.593 1.00 62.50 195 ILE A C 1
ATOM 1571 O O . ILE A 1 195 ? 20.724 28.451 -21.079 1.00 62.50 195 ILE A O 1
ATOM 1575 N N . TYR A 1 196 ? 18.662 29.260 -21.370 1.00 58.75 196 TYR A N 1
ATOM 1576 C CA . TYR A 1 196 ? 18.706 29.314 -22.833 1.00 58.75 196 TYR A CA 1
ATOM 1577 C C . TYR A 1 196 ? 18.714 30.771 -23.341 1.00 58.75 196 TYR A C 1
ATOM 1579 O O . TYR A 1 196 ? 17.726 31.273 -23.873 1.00 58.75 196 TYR A O 1
ATOM 1587 N N . SER A 1 197 ? 19.826 31.489 -23.148 1.00 53.50 197 SER A N 1
ATOM 1588 C CA . SER A 1 197 ? 20.120 32.715 -23.912 1.00 53.50 197 SER A CA 1
ATOM 1589 C C . SER A 1 197 ? 21.430 32.575 -24.691 1.00 53.50 197 SER A C 1
ATOM 1591 O O . SER A 1 197 ? 22.460 33.139 -24.334 1.00 53.50 197 SER A O 1
ATOM 1593 N N . SER A 1 198 ? 21.365 31.800 -25.776 1.00 43.91 198 SER A N 1
ATOM 1594 C CA . SER A 1 198 ? 22.206 31.938 -26.975 1.00 43.91 198 SER A CA 1
ATOM 1595 C C . SER A 1 198 ? 21.588 31.165 -28.129 1.00 43.91 198 SER A C 1
ATOM 1597 O O . SER A 1 198 ? 21.372 29.949 -27.927 1.00 43.91 198 SER A O 1
#

Foldseek 3Di:
DVVVVQVVVCVPPPHDPPPDDRDDDDPVVVVVLVVLLVLLVQLVVLLVCLVVQVVVLVVLVVPDDPPQDFAPVGGDVSDPCVVVVVVVVVVVVVVVVVVQVVVVVVVPCPPVDDRPDDVDDPPCPVPPDDPVVVVVVVVVSSVSSVVSVVSSVVLVVCCVVVRHRPCPPVPNVCVSDPQCPPPVSVVVVCVVVVPDDD

Organism: NCBI:txid635003

pLDDT: mean 71.95, std 12.57, range [41.06, 95.75]

Radius of gyration: 24.29 Å; chains: 1; bounding box: 49×69×56 Å

Sequence (198 aa):
MQEFQYKFLTLLPGGNPENDPPPGPRPSAIILRDYREAEIRHGRLAMIAVIIWPIQEKLDQLFLEEDVFGPIMYGPITLPYLPLFMTLIMMLLGYLDIYAKDIQEEENVGDAFLPGDCFWDPLKILQGAPSTMKRNMQERELFNGRVAMVAFAAFVFEELTSHRAIIDIPGNEMLFVPAYQIPSVQEYLDSLFLIYSS

InterPro domains:
  IPR001344 Chlorophyll A-B binding protein, plant and chromista [PTHR21649] (113-170)
  IPR022796 Chlorophyll A-B binding protein [PF00504] (32-159)

Secondary structure (DSSP, 8-state):
-HHHHHHHHTTSTT--TTTSPPPPPPPHHHHHHHHHHHHHHHHHHHHHHHHHHHHHHHHHHHHS-GGG---TTTS----TTHHHHHHHHHHHHHHHHHHHHHHHHHTT--S---TT--S--TT-TTTT--HHHHHHHHHHHHHHHHHHHHHHHHHHHHHHHH-S-GGGSTTTHHHHS-GGGSHHHHHHHHHHHT----